Protein 4E72 (pdb70)

Foldseek 3Di:
DLQDDFDKDWDWDKDWQPPDDDPQTEIEIEIEIAGPVLRLVVVVRQVVQQVVPVDTDPGPVRVRVVCSVPADTNWYKYKHWDFPDRARQWTKIKIWMWTDRPDPGIIDIAIWIAHRVVRDTDFLCVWDPPQPVVVVVLLQVLVCVLCVVVVNNPVVVLCVLFPDDAARHWYLDQQFIWGWACAPRRHHCVCPIDIGGRGVVSCVNTGDPSSHGDD

Secondary structure (DSSP, 8-state):
-TTSPPP-EEEEEEEEPTT--STT--EEEEEEEE-SS-TTHHHHHHHHHH----PPPSSHHHHHHHHHHHPPTT-EEEEEEEEEEEETTEEEEEEEEEEE-SSS---EEEEEEEETTTTEEPPS----TT-HHHHHHHHHHHHHHHHHHTT-SS-HHHHHHS-----SEEE--SSSEEEE--TTSSS-GGG-S-EEEE-GGGGBTTB-GGGS---

InterPro domains:
  IPR021729 Domain of unknown function DUF3298 [PF11738] (157-232)
  IPR037126 PdaC/RsiV-like superfamily [G3DSA:3.90.640.20] (154-248)

Organism: Pseudomonas aeruginosa (strain ATCC 15692 / DSM 22644 / CIP 104116 / JCM 14847 / LMG 12228 / 1C / PRS 101 / PAO1) (NCBI:txid208964)

Nearest PDB structures (foldseek):
  4e72-assembly1_A  TM=1.005E+00  e=5.200E-46  Pseudomonas aeruginosa PAO1
  3s5t-assembly1_A-2  TM=7.715E-01  e=1.263E-11  Bacteroides fragilis NCTC 9343
  3cyg-assembly3_B  TM=7.223E-01  e=1.855E-10  Fervidobacterium nodosum Rt17-B1
  3cyg-assembly2_A  TM=6.506E-01  e=4.987E-11  Fervidobacterium nodosum Rt17-B1
  6w3d-assembly1_A  TM=4.550E-01  e=4.016E-01  synthetic construct

Structure (mmCIF, N/CA/C/O backbone):
data_4E72
#
_entry.id   4E72
#
_cell.length_a   102.840
_cell.length_b   51.890
_cell.length_c   40.860
_cell.angle_alpha   90.000
_cell.angle_beta   98.250
_cell.angle_gamma   90.000
#
_symmetry.space_group_name_H-M   'C 1 2 1'
#
loop_
_entity.id
_entity.type
_entity.pdbx_description
1 polymer 'uncharacterized protein'
2 water water
#
loop_
_atom_site.group_PDB
_atom_site.id
_atom_site.type_symbol
_atom_site.label_atom_id
_atom_site.label_alt_id
_atom_site.label_comp_id
_atom_site.label_asym_id
_atom_site.label_entity_id
_atom_site.label_seq_id
_atom_site.pdbx_PDB_ins_code
_atom_site.Cartn_x
_atom_site.Cartn_y
_atom_site.Cartn_z
_atom_site.occupancy
_atom_site.B_iso_or_equiv
_atom_site.auth_seq_id
_atom_site.auth_comp_id
_atom_site.auth_asym_id
_atom_site.auth_atom_id
_atom_site.pdbx_PDB_model_num
ATOM 1 N N . GLY A 1 4 ? 47.199 1.112 34.578 1.00 60.18 26 GLY A N 1
ATOM 2 C CA . GLY A 1 4 ? 47.649 2.162 35.487 1.00 60.69 26 GLY A CA 1
ATOM 3 C C . GLY A 1 4 ? 47.210 3.539 35.028 1.00 64.94 26 GLY A C 1
ATOM 4 O O . GLY A 1 4 ? 47.180 3.802 33.819 1.00 64.99 26 GLY A O 1
ATOM 5 N N . LEU A 1 5 ? 46.870 4.433 35.984 1.00 60.61 27 LEU A N 1
ATOM 6 C CA . LEU A 1 5 ? 46.354 5.787 35.708 1.00 58.46 27 LEU A CA 1
ATOM 7 C C . LEU A 1 5 ? 47.339 6.662 34.916 1.00 62.28 27 LEU A C 1
ATOM 8 O O . LEU A 1 5 ? 46.916 7.365 33.982 1.00 59.94 27 LEU A O 1
ATOM 13 N N . ASP A 1 6 ? 48.645 6.594 35.263 1.00 61.07 28 ASP A N 1
ATOM 14 C CA . ASP A 1 6 ? 49.701 7.364 34.590 1.00 60.77 28 ASP A CA 1
ATOM 15 C C . ASP A 1 6 ? 50.288 6.618 33.357 1.00 62.67 28 ASP A C 1
ATOM 16 O O . ASP A 1 6 ? 51.227 7.105 32.711 1.00 62.52 28 ASP A O 1
ATOM 21 N N . ASP A 1 7 ? 49.678 5.473 33.005 1.00 56.65 29 ASP A N 1
ATOM 22 C CA . ASP A 1 7 ? 50.003 4.712 31.805 1.00 55.11 29 ASP A CA 1
ATOM 23 C C . ASP A 1 7 ? 48.947 5.015 30.758 1.00 54.39 29 ASP A C 1
ATOM 24 O O . ASP A 1 7 ? 47.781 5.143 31.133 1.00 51.95 29 ASP A O 1
ATOM 29 N N . PRO A 1 8 ? 49.297 5.114 29.451 1.00 50.31 30 PRO A N 1
ATOM 30 C CA . PRO A 1 8 ? 48.259 5.361 28.443 1.00 48.05 30 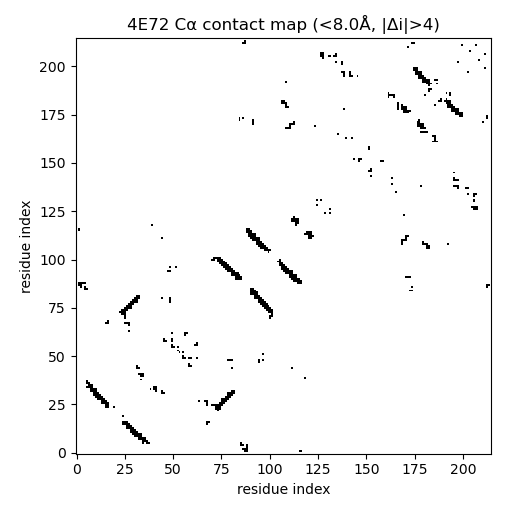PRO A CA 1
ATOM 31 C C . PRO A 1 8 ? 47.394 4.128 28.202 1.00 51.44 30 PRO A C 1
ATOM 32 O O . PRO A 1 8 ? 47.881 2.999 28.314 1.00 52.40 30 PRO A O 1
ATOM 36 N N . LEU A 1 9 ? 46.110 4.343 27.872 1.00 45.90 31 LEU A N 1
ATOM 37 C CA . LEU A 1 9 ? 45.208 3.239 27.557 1.00 45.54 31 LEU A CA 1
ATOM 38 C C . LEU A 1 9 ? 45.526 2.683 26.177 1.00 50.66 31 LEU A C 1
ATOM 39 O O . LEU A 1 9 ? 45.491 3.455 25.213 1.00 48.29 31 LEU A O 1
ATOM 44 N N . PRO A 1 10 ? 45.815 1.368 26.033 1.00 51.04 32 PRO A N 1
ATOM 45 C CA . PRO A 1 10 ? 45.986 0.811 24.681 1.00 51.41 32 PRO A CA 1
ATOM 46 C C . PRO A 1 10 ? 44.634 0.825 23.957 1.00 55.93 32 PRO A C 1
ATOM 47 O O . PRO A 1 10 ? 43.581 0.761 24.602 1.00 55.95 32 PRO A O 1
ATOM 51 N N . THR A 1 11 ? 44.647 0.952 22.635 1.00 52.13 33 THR A N 1
ATOM 52 C CA . THR A 1 11 ? 43.394 1.023 21.883 1.00 51.18 33 THR A CA 1
ATOM 53 C C . THR A 1 11 ? 43.421 0.213 20.562 1.00 54.68 33 THR A C 1
ATOM 54 O O . THR A 1 11 ? 44.480 0.035 19.950 1.00 54.16 33 THR A O 1
ATOM 58 N N . GLU A 1 12 ? 42.233 -0.264 20.139 1.00 50.74 34 GLU A N 1
ATOM 59 C CA . GLU A 1 12 ? 42.052 -0.994 18.887 1.00 51.32 34 GLU A CA 1
ATOM 60 C C . GLU A 1 12 ? 41.281 -0.090 17.889 1.00 53.27 34 GLU A C 1
ATOM 61 O O . GLU A 1 12 ? 40.198 0.409 18.206 1.00 52.26 34 GLU A O 1
ATOM 67 N N . ARG A 1 13 ? 41.879 0.142 16.711 1.00 48.70 35 ARG A N 1
ATOM 68 C CA . ARG A 1 13 ? 41.328 0.958 15.633 1.00 46.82 35 ARG A CA 1
ATOM 69 C C . ARG A 1 13 ? 40.396 0.116 14.752 1.00 51.93 35 ARG A C 1
ATOM 70 O O . ARG A 1 13 ? 40.806 -0.928 14.248 1.00 53.10 35 ARG A O 1
ATOM 78 N N . LEU A 1 14 ? 39.150 0.588 14.564 1.00 48.51 36 LEU A N 1
ATOM 79 C CA . LEU A 1 14 ? 38.131 -0.060 13.724 1.00 48.89 36 LEU A CA 1
ATOM 80 C C . LEU A 1 14 ? 37.852 0.816 12.514 1.00 49.16 36 LEU A C 1
ATOM 81 O O . LEU A 1 14 ? 37.085 1.782 12.625 1.00 49.15 36 LEU A O 1
ATOM 86 N N . ALA A 1 15 ? 38.495 0.502 11.369 1.00 41.51 37 ALA A N 1
ATOM 87 C CA . ALA A 1 15 ? 38.354 1.274 10.139 1.00 39.56 37 ALA A CA 1
ATOM 88 C C . ALA A 1 15 ? 37.700 0.453 9.017 1.00 44.29 37 ALA A C 1
ATOM 89 O O . ALA A 1 15 ? 38.001 -0.738 8.835 1.00 44.81 37 ALA A O 1
ATOM 91 N N . SER A 1 16 ? 36.795 1.109 8.270 1.00 38.82 38 SER A N 1
ATOM 92 C CA . SER A 1 16 ? 36.063 0.521 7.150 1.00 38.67 38 SER A CA 1
ATOM 93 C C . SER A 1 16 ? 35.570 1.584 6.181 1.00 41.09 38 SER A C 1
ATOM 94 O O . SER A 1 16 ? 35.180 2.677 6.588 1.00 39.21 38 SER A O 1
ATOM 97 N N . GLU A 1 17 ? 35.561 1.243 4.900 1.00 38.96 39 GLU A N 1
ATOM 98 C CA . GLU A 1 17 ? 35.012 2.048 3.824 1.00 37.71 39 GLU A CA 1
ATOM 99 C C . GLU A 1 17 ? 34.089 1.120 3.045 1.00 43.52 39 GLU A C 1
ATOM 100 O O . GLU A 1 17 ? 34.541 0.081 2.553 1.00 43.21 39 GLU A O 1
ATOM 106 N N . HIS A 1 18 ? 32.787 1.454 2.993 1.00 40.01 40 HIS A N 1
ATOM 107 C CA . HIS A 1 18 ? 31.818 0.622 2.304 1.00 39.72 40 HIS A CA 1
ATOM 108 C C . HIS A 1 18 ? 31.051 1.410 1.259 1.00 40.22 40 HIS A C 1
ATOM 109 O O . HIS A 1 18 ? 30.624 2.556 1.480 1.00 37.49 40 HIS A O 1
ATOM 116 N N . LEU A 1 19 ? 30.917 0.787 0.089 1.00 36.34 41 LEU A N 1
ATOM 117 C CA . LEU A 1 19 ? 30.185 1.338 -1.037 1.00 36.06 41 LEU A CA 1
ATOM 118 C C . LEU A 1 19 ? 28.807 0.770 -1.049 1.00 36.45 41 LEU A C 1
ATOM 119 O O . LEU A 1 19 ? 28.620 -0.350 -0.569 1.00 35.27 41 LEU A O 1
ATOM 124 N N . LYS A 1 20 ? 27.832 1.519 -1.609 1.00 33.55 42 LYS A N 1
ATOM 125 C CA . LYS A 1 20 ? 26.458 1.020 -1.821 1.00 33.64 42 LYS A CA 1
ATOM 126 C C . LYS A 1 20 ? 26.539 -0.270 -2.660 1.00 39.88 42 LYS A C 1
ATOM 127 O O . LYS A 1 20 ? 27.194 -0.273 -3.696 1.00 40.68 42 LYS A O 1
ATOM 133 N N . PRO A 1 21 ? 25.949 -1.381 -2.213 1.00 36.71 43 PRO A N 1
ATOM 134 C CA . PRO A 1 21 ? 26.043 -2.627 -3.005 1.00 37.94 43 PRO A CA 1
ATOM 135 C C . PRO A 1 21 ? 25.423 -2.513 -4.416 1.00 44.81 43 PRO A C 1
ATOM 136 O O . PRO A 1 21 ? 24.363 -1.896 -4.599 1.00 42.95 43 PRO A O 1
ATOM 140 N N . GLY A 1 22 ? 26.121 -3.112 -5.387 1.00 45.23 44 GLY A N 1
ATOM 141 C CA . GLY A 1 22 ? 25.719 -3.241 -6.792 1.00 47.11 44 GLY A CA 1
ATOM 142 C C . GLY A 1 22 ? 25.918 -2.024 -7.663 1.00 53.94 44 GLY A C 1
ATOM 143 O O . GLY A 1 22 ? 25.591 -2.054 -8.857 1.00 55.32 44 GLY A O 1
ATOM 144 N N . CYS A 1 23 ? 26.463 -0.953 -7.067 1.00 51.35 45 CYS A N 1
ATOM 145 C CA A CYS A 1 23 ? 26.698 0.306 -7.752 0.50 51.37 45 CYS A CA 1
ATOM 146 C CA B CYS A 1 23 ? 26.701 0.294 -7.778 0.50 50.60 45 CYS A CA 1
ATOM 147 C C . CYS A 1 23 ? 28.127 0.330 -8.301 1.00 56.18 45 CYS A C 1
ATOM 148 O O . CYS A 1 23 ? 29.080 0.015 -7.576 1.00 53.36 45 CYS A O 1
ATOM 153 N N . GLN A 1 24 ? 28.257 0.658 -9.596 1.00 58.03 46 GLN A N 1
ATOM 154 C CA . GLN A 1 24 ? 29.521 0.735 -10.315 1.00 59.45 46 GLN A CA 1
ATOM 155 C C . GLN A 1 24 ? 29.729 2.163 -10.788 1.00 65.82 46 GLN A C 1
ATOM 156 O O . GLN A 1 24 ? 28.879 2.700 -11.508 1.00 67.06 46 GLN A O 1
ATOM 158 N N . GLY A 1 25 ? 30.827 2.777 -10.357 1.00 62.49 47 GLY A N 1
ATOM 159 C CA . GLY A 1 25 ? 31.161 4.139 -10.758 1.00 61.87 47 GLY A CA 1
ATOM 160 C C . GLY A 1 25 ? 31.711 5.033 -9.674 1.00 63.53 47 GLY A C 1
ATOM 161 O O . GLY A 1 25 ? 31.704 4.680 -8.491 1.00 64.04 47 GLY A O 1
ATOM 162 N N . GLU A 1 26 ? 32.172 6.218 -10.086 1.00 57.70 48 GLU A N 1
ATOM 163 C CA . GLU A 1 26 ? 32.770 7.230 -9.212 1.00 55.67 48 GLU A CA 1
ATOM 164 C C . GLU A 1 26 ? 31.695 7.912 -8.326 1.00 57.18 48 GLU A C 1
ATOM 165 O O . GLU A 1 26 ? 32.023 8.459 -7.259 1.00 57.15 48 GLU A O 1
ATOM 171 N N . GLN A 1 27 ? 30.417 7.845 -8.764 1.00 51.29 49 GLN A N 1
ATOM 172 C CA . GLN A 1 27 ? 29.243 8.431 -8.114 1.00 49.59 49 GLN A CA 1
ATOM 173 C C . GLN A 1 27 ? 28.561 7.455 -7.130 1.00 51.69 49 GLN A C 1
ATOM 174 O O . GLN A 1 27 ? 27.451 7.743 -6.671 1.00 50.42 49 GLN A O 1
ATOM 180 N N . CYS A 1 28 ? 29.202 6.308 -6.816 1.00 48.29 50 CYS A N 1
ATOM 181 C CA . CYS A 1 28 ? 28.642 5.308 -5.894 1.00 47.78 50 CYS A CA 1
ATOM 182 C C . CYS A 1 28 ? 28.691 5.820 -4.440 1.00 43.65 50 CYS A C 1
ATOM 183 O O . CYS A 1 28 ? 29.782 6.104 -3.942 1.00 42.04 50 CYS A O 1
ATOM 186 N N . PRO A 1 29 ? 27.520 5.924 -3.747 1.00 35.81 51 PRO A N 1
ATOM 187 C CA . PRO A 1 29 ? 27.515 6.359 -2.325 1.00 32.70 51 PRO A CA 1
ATOM 188 C C . PRO A 1 29 ? 28.445 5.512 -1.457 1.00 35.70 51 PRO A C 1
ATOM 189 O O . PRO A 1 29 ? 28.555 4.297 -1.652 1.00 36.19 51 PRO A O 1
ATOM 193 N N . LEU A 1 30 ? 29.140 6.182 -0.531 1.00 32.32 52 LEU A N 1
ATOM 194 C CA . LEU A 1 30 ? 30.227 5.681 0.316 1.00 31.88 52 LEU A CA 1
ATOM 195 C C . LEU A 1 30 ? 30.089 6.107 1.774 1.00 32.65 52 LEU A C 1
ATOM 196 O O . LEU A 1 30 ? 29.799 7.269 2.053 1.00 30.03 52 LEU A O 1
ATOM 201 N N . VAL A 1 31 ? 30.362 5.176 2.698 1.00 29.66 53 VAL A N 1
ATOM 202 C CA . VAL A 1 31 ? 30.400 5.410 4.147 1.00 29.07 53 VAL A CA 1
ATOM 203 C C . VAL A 1 31 ? 31.769 4.987 4.663 1.00 34.53 53 VAL A C 1
ATOM 204 O O . VAL A 1 31 ? 32.164 3.827 4.512 1.00 34.88 53 VAL A O 1
ATOM 208 N N . ASN A 1 32 ? 32.484 5.931 5.274 1.00 32.17 54 ASN A N 1
ATOM 209 C CA . ASN A 1 32 ? 33.813 5.670 5.808 1.00 32.73 54 ASN A CA 1
ATOM 210 C C . ASN A 1 32 ? 33.812 5.929 7.323 1.00 35.60 54 ASN A C 1
ATOM 211 O O . ASN A 1 32 ? 33.6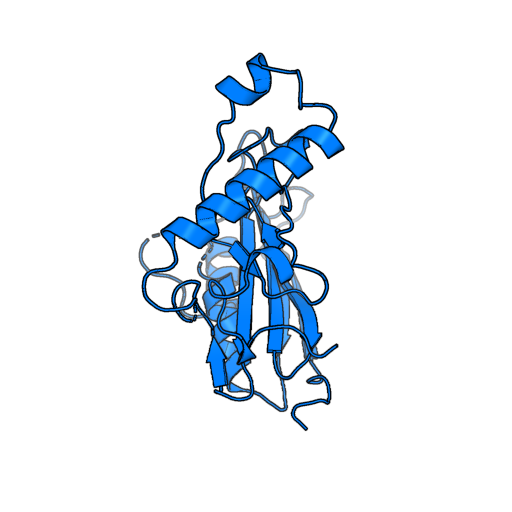20 7.063 7.749 1.00 34.50 54 ASN A O 1
ATOM 216 N N . ILE A 1 33 ? 33.974 4.860 8.1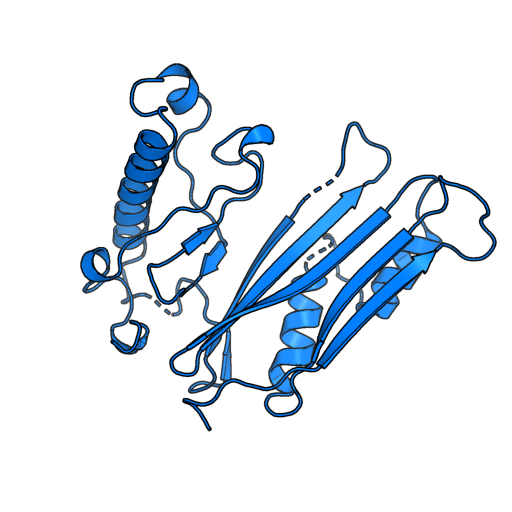26 1.00 33.33 55 ILE A N 1
ATOM 217 C CA . ILE A 1 33 ? 33.951 4.921 9.598 1.00 34.14 55 ILE A CA 1
ATOM 218 C C . ILE A 1 33 ? 35.282 4.422 10.166 1.00 41.23 55 ILE A C 1
ATOM 219 O O . ILE A 1 33 ? 35.666 3.278 9.921 1.00 41.46 55 ILE A O 1
ATOM 224 N N . ASP A 1 34 ? 35.965 5.288 10.940 1.00 39.51 56 ASP A N 1
ATOM 225 C CA . ASP A 1 34 ? 37.249 5.034 11.594 1.00 40.04 56 ASP A CA 1
ATOM 226 C C . ASP A 1 34 ? 37.100 5.320 13.086 1.00 44.53 56 ASP A C 1
ATOM 227 O O . ASP A 1 34 ? 37.275 6.452 13.531 1.00 42.39 56 ASP A O 1
ATOM 232 N N . THR A 1 35 ? 36.753 4.293 13.859 1.00 43.68 57 THR A N 1
ATOM 233 C CA . THR A 1 35 ? 36.502 4.494 15.276 1.00 43.42 57 THR A CA 1
ATOM 234 C C . THR A 1 35 ? 37.508 3.715 16.145 1.00 48.46 57 THR A C 1
ATOM 235 O O . THR A 1 35 ? 38.493 3.171 15.626 1.00 46.79 57 THR A O 1
ATOM 239 N N . LEU A 1 36 ? 37.273 3.735 17.480 1.00 46.94 58 LEU A N 1
ATOM 240 C CA . LEU A 1 36 ? 38.134 3.147 18.496 1.00 48.56 58 LEU A CA 1
ATOM 241 C C . LEU A 1 36 ? 37.395 2.334 19.546 1.00 52.62 58 LEU A C 1
ATOM 242 O O . LEU A 1 36 ? 36.284 2.686 19.962 1.00 50.46 58 LEU A O 1
ATOM 247 N N . LYS A 1 37 ? 38.088 1.296 20.040 1.00 50.36 59 LYS A N 1
ATOM 248 C CA . LYS A 1 37 ? 37.692 0.444 21.156 1.00 50.25 59 LYS A CA 1
ATOM 249 C C . LYS A 1 37 ? 38.826 0.468 22.178 1.00 51.27 59 LYS A C 1
ATOM 250 O O . LYS A 1 37 ? 39.992 0.567 21.800 1.00 49.64 59 LYS A O 1
ATOM 256 N N . PHE A 1 38 ? 38.475 0.446 23.466 1.00 48.12 60 PHE A N 1
ATOM 257 C CA . PHE A 1 38 ? 39.421 0.478 24.576 1.00 47.95 60 PHE A CA 1
ATOM 258 C C . PHE A 1 38 ? 39.266 -0.825 25.388 1.00 54.48 60 PHE A C 1
ATOM 259 O O . PHE A 1 38 ? 38.283 -0.978 26.125 1.00 54.65 60 PHE A O 1
ATOM 267 N N . PRO A 1 39 ? 40.194 -1.802 25.220 1.00 52.69 61 PRO A N 1
ATOM 268 C CA . PRO A 1 39 ? 40.054 -3.083 25.945 1.00 54.31 61 PRO A CA 1
ATOM 269 C C . PRO A 1 39 ? 40.037 -2.945 27.482 1.00 59.88 61 PRO A C 1
ATOM 270 O O . PRO A 1 39 ? 39.284 -3.671 28.136 1.00 60.98 61 PRO A O 1
ATOM 274 N N . ASP A 1 40 ? 40.837 -2.007 28.046 1.00 55.78 62 ASP A N 1
ATOM 275 C CA . ASP A 1 40 ? 40.954 -1.771 29.490 1.00 56.54 62 ASP A CA 1
ATOM 276 C C . ASP A 1 40 ? 39.831 -0.883 30.049 1.00 60.13 62 ASP A C 1
ATOM 277 O O . ASP A 1 40 ? 39.507 -1.021 31.229 1.00 61.77 62 ASP A O 1
ATOM 282 N N . GLU A 1 41 ? 39.236 0.008 29.220 1.00 53.22 63 GLU A N 1
ATOM 283 C CA . GLU A 1 41 ? 38.135 0.899 29.615 1.00 51.39 63 GLU A CA 1
ATOM 284 C C . GLU A 1 41 ? 36.917 0.671 28.667 1.00 53.77 63 GLU A C 1
ATOM 285 O O . GLU A 1 41 ? 36.634 1.523 27.832 1.00 51.55 63 GLU A O 1
ATOM 291 N N . PRO A 1 42 ? 36.180 -0.467 28.786 1.00 52.43 64 PRO A N 1
ATOM 292 C CA . PRO A 1 42 ? 35.063 -0.733 27.852 1.00 51.71 64 PRO A CA 1
ATOM 293 C C . PRO A 1 42 ? 33.891 0.256 27.923 1.00 55.54 64 PRO A C 1
ATOM 294 O O . PRO A 1 42 ? 33.090 0.273 26.987 1.00 54.21 64 PRO A O 1
ATOM 298 N N . GLN A 1 43 ? 33.801 1.094 28.990 1.00 51.98 65 GLN A N 1
ATOM 299 C CA . GLN A 1 43 ? 32.746 2.123 29.122 1.00 50.75 65 GLN A CA 1
ATOM 300 C C . GLN A 1 43 ? 32.885 3.194 28.047 1.00 53.24 65 GLN A C 1
ATOM 301 O O . GLN A 1 43 ? 31.899 3.821 27.691 1.00 52.73 65 GLN A O 1
ATOM 307 N N . LEU A 1 44 ? 34.117 3.423 27.559 1.00 49.37 66 LEU A N 1
ATOM 308 C CA . LEU A 1 44 ? 34.410 4.429 26.538 1.00 47.31 66 LEU A CA 1
ATOM 309 C C . LEU A 1 44 ? 33.886 4.044 25.155 1.00 50.64 66 LEU A C 1
ATOM 310 O O . LEU A 1 44 ? 33.546 4.941 24.378 1.00 49.98 66 LEU A O 1
ATOM 315 N N . ASP A 1 45 ? 33.856 2.735 24.828 1.00 47.49 67 ASP A N 1
ATOM 316 C CA . ASP A 1 45 ? 33.411 2.253 23.504 1.00 47.05 67 ASP A CA 1
ATOM 317 C C . ASP A 1 45 ? 31.987 2.811 23.130 1.00 46.00 67 ASP A C 1
ATOM 318 O O . ASP A 1 45 ? 31.911 3.465 22.085 1.00 43.50 67 ASP A O 1
ATOM 323 N N . PRO A 1 46 ? 30.896 2.670 23.959 1.00 40.96 68 PRO A N 1
ATOM 324 C CA . PRO A 1 46 ? 29.587 3.224 23.544 1.00 39.00 68 PRO A CA 1
ATOM 325 C C . PRO A 1 46 ? 29.509 4.753 23.610 1.00 39.88 68 PRO A C 1
ATOM 326 O O . PRO A 1 46 ? 28.630 5.346 22.973 1.00 37.74 68 PRO A O 1
ATOM 330 N N . ILE A 1 47 ? 30.403 5.381 24.400 1.00 35.38 69 ILE A N 1
ATOM 331 C CA . ILE A 1 47 ? 30.501 6.837 24.566 1.00 33.89 69 ILE A CA 1
ATOM 332 C C . ILE A 1 47 ? 31.037 7.448 23.248 1.00 35.24 69 ILE A C 1
ATOM 333 O O . ILE A 1 47 ? 30.554 8.492 22.785 1.00 33.66 69 ILE A O 1
ATOM 338 N N . VAL A 1 48 ? 32.014 6.779 22.648 1.00 30.68 70 VAL A N 1
ATOM 339 C CA . VAL A 1 48 ? 32.592 7.207 21.382 1.00 30.51 70 VAL A CA 1
ATOM 340 C C . VAL A 1 48 ? 31.556 6.992 20.271 1.00 35.19 70 VAL A C 1
ATOM 341 O O . VAL A 1 48 ? 31.307 7.912 19.491 1.00 35.07 70 VAL A O 1
ATOM 345 N N . GLU A 1 49 ? 30.934 5.795 20.225 1.00 32.29 71 GLU A N 1
ATOM 346 C CA . GLU A 1 49 ? 29.919 5.461 19.211 1.00 32.22 71 GLU A CA 1
ATOM 347 C C . GLU A 1 49 ? 28.782 6.496 19.209 1.00 34.84 71 GLU A C 1
ATOM 348 O O . GLU A 1 49 ? 28.451 7.001 18.143 1.00 33.97 71 GLU A O 1
ATOM 354 N N . ARG A 1 50 ? 28.221 6.837 20.392 1.00 31.63 72 ARG A N 1
ATOM 355 C CA . ARG A 1 50 ? 27.128 7.806 20.523 1.00 31.51 72 ARG A CA 1
ATOM 356 C C . ARG A 1 50 ? 27.577 9.206 20.075 1.00 36.03 72 ARG A C 1
ATOM 357 O O . ARG A 1 50 ? 26.832 9.872 19.348 1.00 36.96 72 ARG A O 1
ATOM 365 N N . ALA A 1 51 ? 28.792 9.638 20.483 1.00 31.40 73 ALA A N 1
ATOM 366 C CA . ALA A 1 51 ? 29.329 10.957 20.131 1.00 31.00 73 ALA A CA 1
ATOM 367 C C . ALA A 1 51 ? 29.492 11.086 18.609 1.00 35.33 73 ALA A C 1
ATOM 368 O O . ALA A 1 51 ? 29.245 12.166 18.067 1.00 34.17 73 ALA A O 1
ATOM 370 N N . LEU A 1 52 ? 29.851 9.983 17.911 1.00 31.68 74 LEU A N 1
ATOM 371 C CA . LEU A 1 52 ? 29.945 10.016 16.447 1.00 30.70 74 LEU A CA 1
ATOM 372 C C . LEU A 1 52 ? 28.566 10.035 15.810 1.00 34.62 74 LEU A C 1
ATOM 373 O O . LEU A 1 52 ? 28.361 10.761 14.848 1.00 33.75 74 LEU A O 1
ATOM 378 N N . LEU A 1 53 ? 27.602 9.297 16.393 1.00 32.93 75 LEU A N 1
ATOM 379 C CA . LEU A 1 53 ? 26.226 9.258 15.887 1.00 33.05 75 LEU A CA 1
ATOM 380 C C . LEU A 1 53 ? 25.548 10.625 15.991 1.00 38.53 75 LEU A C 1
ATOM 381 O O . LEU A 1 53 ? 24.742 10.955 15.118 1.00 37.36 75 LEU A O 1
ATOM 386 N N . GLU A 1 54 ? 25.901 11.424 17.028 1.00 37.00 76 GLU A N 1
ATOM 387 C CA . GLU A 1 54 ? 25.389 12.795 17.255 1.00 36.99 76 GLU A CA 1
ATOM 388 C C . GLU A 1 54 ? 25.806 13.737 16.127 1.00 40.72 76 GLU A C 1
ATOM 389 O O . GLU A 1 54 ? 25.069 14.660 15.791 1.00 41.88 76 GLU A O 1
ATOM 403 N N . THR A 1 56 ? 25.883 13.028 13.064 1.00 40.17 78 THR A N 1
ATOM 404 C CA . THR A 1 56 ? 25.140 12.719 11.843 1.00 40.66 78 THR A CA 1
ATOM 405 C C . THR A 1 56 ? 23.768 13.397 11.849 1.00 49.95 78 THR A C 1
ATOM 406 O O . THR A 1 56 ? 23.094 13.408 10.812 1.00 51.78 78 THR A O 1
ATOM 410 N N . ARG A 1 57 ? 23.346 13.938 13.012 1.00 48.25 79 ARG A N 1
ATOM 411 C CA . ARG A 1 57 ? 22.035 14.573 13.167 1.00 80.05 79 ARG A CA 1
ATOM 412 C C . ARG A 1 57 ? 21.992 15.944 12.480 1.00 104.47 79 ARG A C 1
ATOM 413 O O . ARG A 1 57 ? 22.490 16.934 13.013 1.00 72.80 79 ARG A O 1
ATOM 421 N N . THR A 1 62 ? 14.858 14.682 15.841 1.00 63.09 84 THR A N 1
ATOM 422 C CA . THR A 1 62 ? 15.112 13.491 15.027 1.00 61.83 84 THR A CA 1
ATOM 423 C C . THR A 1 62 ? 15.890 12.460 15.868 1.00 61.43 84 THR A C 1
ATOM 424 O O . THR A 1 62 ? 16.985 12.790 16.341 1.00 59.56 84 THR A O 1
ATOM 426 N N . PRO A 1 63 ? 15.345 11.232 16.107 1.00 56.01 85 PRO A N 1
ATOM 427 C CA . PRO A 1 63 ? 16.093 10.257 16.920 1.00 54.50 85 PRO A CA 1
ATOM 428 C C . PRO A 1 63 ? 17.260 9.654 16.134 1.00 53.95 85 PRO A C 1
ATOM 429 O O . PRO A 1 63 ? 17.216 9.554 14.910 1.00 52.29 85 PRO A O 1
ATOM 433 N N . LEU A 1 64 ? 18.322 9.295 16.847 1.00 47.53 86 LEU A N 1
ATOM 434 C CA . LEU A 1 64 ? 19.511 8.753 16.214 1.00 45.00 86 LEU A CA 1
ATOM 435 C C . LEU A 1 64 ? 19.426 7.249 15.958 1.00 46.23 86 LEU A C 1
ATOM 436 O O . LEU A 1 64 ? 18.746 6.549 16.725 1.00 46.49 86 LEU A O 1
ATOM 441 N N . PRO A 1 65 ? 20.159 6.713 14.931 1.00 38.46 87 PRO A N 1
ATOM 442 C CA . PRO A 1 65 ? 20.236 5.246 14.774 1.00 37.90 87 PRO A CA 1
ATOM 443 C C . PRO A 1 65 ? 20.821 4.599 16.048 1.00 38.99 87 PRO A C 1
ATOM 444 O O . PRO A 1 65 ? 21.540 5.270 16.796 1.00 37.13 87 PRO A O 1
ATOM 448 N N . ALA A 1 66 ? 20.537 3.315 16.294 1.00 34.68 88 ALA A N 1
ATOM 449 C CA . ALA A 1 66 ? 21.019 2.615 17.495 1.00 35.67 88 ALA A CA 1
ATOM 450 C C . ALA A 1 66 ? 22.523 2.320 17.485 1.00 38.53 88 ALA A C 1
ATOM 451 O O . ALA A 1 66 ? 23.093 2.038 18.539 1.00 37.98 88 ALA A O 1
ATOM 453 N N . SER A 1 67 ? 23.153 2.325 16.292 1.00 33.45 89 SER A N 1
ATOM 454 C CA . SER A 1 67 ? 24.547 1.971 16.152 1.00 32.28 89 SER A CA 1
ATOM 455 C C . SER A 1 67 ? 25.127 2.520 14.873 1.00 35.59 89 SER A C 1
ATOM 456 O O . SER A 1 67 ? 24.393 2.857 13.934 1.00 34.22 89 SER A O 1
ATOM 459 N N . LEU A 1 68 ? 26.461 2.529 14.812 1.00 31.71 90 LEU A N 1
ATOM 460 C CA . LEU A 1 68 ? 27.191 2.952 13.633 1.00 32.16 90 LEU A CA 1
ATOM 461 C C . LEU A 1 68 ? 26.906 2.017 12.435 1.00 36.03 90 LEU A C 1
ATOM 462 O O . LEU A 1 68 ? 26.865 2.513 11.314 1.00 35.80 90 LEU A O 1
ATOM 467 N N . ALA A 1 69 ? 26.644 0.704 12.673 1.00 32.28 91 ALA A N 1
ATOM 468 C CA . ALA A 1 69 ? 26.291 -0.245 11.594 1.00 32.19 91 ALA A CA 1
ATOM 469 C C . ALA A 1 69 ? 24.880 0.044 11.091 1.00 36.29 91 ALA A C 1
ATOM 470 O O . ALA A 1 69 ? 24.631 -0.076 9.899 1.00 34.85 91 ALA A O 1
ATOM 472 N N . ALA A 1 70 ? 23.946 0.416 12.010 1.00 32.68 92 ALA A N 1
ATOM 473 C CA . ALA A 1 70 ? 22.587 0.792 11.617 1.00 31.49 92 ALA A CA 1
ATOM 474 C C . ALA A 1 70 ? 22.637 2.098 10.799 1.00 34.23 92 ALA A C 1
ATOM 475 O O . ALA A 1 70 ? 21.930 2.208 9.801 1.00 33.82 92 ALA A O 1
ATOM 477 N N . TYR A 1 71 ? 23.499 3.057 11.193 1.00 30.38 93 TYR A N 1
ATOM 478 C CA . TYR A 1 71 ? 23.655 4.331 10.467 1.00 28.80 93 TYR A CA 1
ATOM 479 C C . TYR A 1 71 ? 24.193 4.091 9.044 1.00 32.12 93 TYR A C 1
ATOM 480 O O . TYR A 1 71 ? 23.665 4.658 8.091 1.00 32.71 93 TYR A O 1
ATOM 489 N N . GLU A 1 72 ? 25.258 3.304 8.923 1.00 29.69 94 GLU A N 1
ATOM 490 C CA . GLU A 1 72 ? 25.905 2.974 7.647 1.00 31.28 94 GLU A CA 1
ATOM 491 C C . GLU A 1 72 ? 24.890 2.333 6.683 1.00 35.53 94 GLU A C 1
ATOM 492 O O . GLU A 1 72 ? 24.756 2.792 5.555 1.00 36.52 94 GLU A O 1
ATOM 498 N N . ARG A 1 73 ? 24.121 1.342 7.171 1.00 31.59 95 ARG A N 1
ATOM 499 C CA . ARG A 1 73 ? 23.050 0.650 6.448 1.00 32.07 95 ARG A CA 1
ATOM 500 C C . ARG A 1 73 ? 21.974 1.662 5.995 1.00 34.94 95 ARG A C 1
ATOM 501 O O . ARG A 1 73 ? 21.602 1.663 4.815 1.00 32.42 95 ARG A O 1
ATOM 509 N N . GLN A 1 74 ? 21.482 2.515 6.924 1.00 31.23 96 GLN A N 1
ATOM 510 C CA . GLN A 1 74 ? 20.475 3.518 6.584 1.00 31.01 96 GLN A CA 1
ATOM 511 C C . GLN A 1 74 ? 20.996 4.540 5.527 1.00 33.32 96 GLN A C 1
ATOM 512 O O . GLN A 1 74 ? 20.303 4.786 4.544 1.00 33.06 96 GLN A O 1
ATOM 518 N N . PHE A 1 75 ? 22.214 5.090 5.701 1.00 29.78 97 PHE A N 1
ATOM 519 C CA . PHE A 1 75 ? 22.774 6.071 4.748 1.00 28.51 97 PHE A CA 1
ATOM 520 C C . PHE A 1 75 ? 22.902 5.475 3.352 1.00 33.28 97 PHE A C 1
ATOM 521 O O . PHE A 1 75 ? 22.486 6.113 2.392 1.00 31.98 97 PHE A O 1
ATOM 529 N N . LEU A 1 76 ? 23.467 4.257 3.238 1.00 32.08 98 LEU A N 1
ATOM 530 C CA . LEU A 1 76 ? 23.644 3.574 1.953 1.00 33.09 98 LEU A CA 1
ATOM 531 C C . LEU A 1 76 ? 22.303 3.230 1.297 1.00 37.51 98 LEU A C 1
ATOM 532 O O . LEU A 1 76 ? 22.209 3.230 0.068 1.00 37.98 98 LEU A O 1
ATOM 537 N N . ASP A 1 77 ? 21.264 2.972 2.107 1.00 33.98 99 ASP A N 1
ATOM 538 C CA . ASP A 1 77 ? 19.935 2.604 1.601 1.00 34.72 99 ASP A CA 1
ATOM 539 C C . ASP A 1 77 ? 19.171 3.814 1.036 1.00 37.28 99 ASP A C 1
ATOM 540 O O . ASP A 1 77 ? 18.328 3.635 0.175 1.00 38.40 99 ASP A O 1
ATOM 545 N N . SER A 1 78 ? 19.445 5.018 1.505 1.00 35.21 100 SER A N 1
ATOM 546 C CA . SER A 1 78 ? 18.694 6.198 1.065 1.00 36.17 100 SER A CA 1
ATOM 547 C C . SER A 1 78 ? 19.539 7.245 0.318 1.00 37.90 100 SER A C 1
ATOM 548 O O . SER A 1 78 ? 18.963 8.205 -0.204 1.00 38.45 100 SER A O 1
ATOM 551 N N . ALA A 1 79 ? 20.874 7.066 0.248 1.00 31.91 101 ALA A N 1
ATOM 552 C CA . ALA A 1 79 ? 21.766 8.039 -0.396 1.00 31.21 101 ALA A CA 1
ATOM 553 C C . ALA A 1 79 ? 21.501 8.172 -1.877 1.00 36.95 101 ALA A C 1
ATOM 554 O O . ALA A 1 79 ? 21.178 7.183 -2.529 1.00 38.00 101 ALA A O 1
ATOM 556 N N . GLU A 1 80 ? 21.611 9.409 -2.405 1.00 33.48 102 GLU A N 1
ATOM 557 C CA . GLU A 1 80 ? 21.467 9.690 -3.837 1.00 33.76 102 GLU A CA 1
ATOM 558 C C . GLU A 1 80 ? 22.853 9.573 -4.491 1.00 34.36 102 GLU A C 1
ATOM 559 O O . GLU A 1 80 ? 23.810 9.428 -3.742 1.00 31.48 102 GLU A O 1
ATOM 565 N N . PRO A 1 81 ? 23.022 9.563 -5.840 1.00 33.75 103 PRO A N 1
ATOM 566 C CA . PRO A 1 81 ? 24.383 9.406 -6.409 1.00 33.06 103 PRO A CA 1
ATOM 567 C C . PRO A 1 81 ? 25.371 10.514 -6.002 1.00 37.32 103 PRO A C 1
ATOM 568 O O . PRO A 1 81 ? 25.002 11.687 -5.924 1.00 37.14 103 PRO A O 1
ATOM 572 N N . GLY A 1 82 ? 26.601 10.095 -5.691 1.00 32.72 104 GLY A N 1
ATOM 573 C CA . GLY A 1 82 ? 27.720 10.948 -5.316 1.00 31.24 104 GLY A CA 1
ATOM 574 C C . GLY A 1 82 ? 27.831 11.282 -3.843 1.00 34.68 104 GLY A C 1
ATOM 575 O O . GLY A 1 82 ? 28.789 11.946 -3.436 1.00 34.48 104 GLY A O 1
ATOM 576 N N . TRP A 1 83 ? 26.835 10.869 -3.038 1.00 30.48 105 TRP A N 1
ATOM 577 C CA . TRP A 1 83 ? 26.814 11.165 -1.599 1.00 28.72 105 TRP A CA 1
ATOM 578 C C . TRP A 1 83 ? 27.857 10.357 -0.856 1.00 32.16 105 TRP A C 1
ATOM 579 O O . TRP A 1 83 ? 28.177 9.232 -1.233 1.00 31.95 105 TRP A O 1
ATOM 590 N N . SER A 1 84 ? 28.360 10.923 0.219 1.00 30.70 106 SER A N 1
ATOM 591 C CA . SER A 1 84 ? 29.344 10.275 1.085 1.00 30.88 106 SER A CA 1
ATOM 592 C C . SER A 1 84 ? 29.227 10.793 2.496 1.00 31.68 106 SER A C 1
ATOM 593 O O . SER A 1 84 ? 28.802 11.937 2.730 1.00 29.28 106 SER A O 1
ATOM 596 N N . SER A 1 85 ? 29.623 9.935 3.433 1.00 26.81 107 SER A N 1
ATOM 597 C CA . SER A 1 85 ? 29.613 10.232 4.848 1.00 26.03 107 SER A CA 1
ATOM 598 C C . SER A 1 85 ? 30.876 9.631 5.479 1.00 32.59 107 SER A C 1
ATOM 599 O O . SER A 1 85 ? 31.177 8.448 5.264 1.00 32.88 107 SER A O 1
ATOM 602 N N . TYR A 1 86 ? 31.638 10.482 6.212 1.00 28.43 108 TYR A N 1
ATOM 603 C CA . TYR A 1 86 ? 32.885 10.148 6.907 1.00 27.79 108 TYR A CA 1
ATOM 604 C C . TYR A 1 86 ? 32.729 10.460 8.364 1.00 29.22 108 TYR A C 1
ATOM 605 O O . TYR A 1 86 ? 32.301 11.559 8.702 1.00 27.47 108 TYR A O 1
ATOM 614 N N . LEU A 1 87 ? 33.092 9.513 9.224 1.00 26.59 109 LEU A N 1
ATOM 615 C CA . LEU A 1 87 ? 33.075 9.664 10.679 1.00 27.53 109 LEU A CA 1
ATOM 616 C C . LEU A 1 87 ? 34.380 9.148 11.239 1.00 32.62 109 LEU A C 1
ATOM 617 O O . LEU A 1 87 ? 34.841 8.048 10.863 1.00 33.28 109 LEU A O 1
ATOM 622 N N . GLN A 1 88 ? 34.993 9.934 12.116 1.00 27.51 110 GLN A N 1
ATOM 623 C CA . GLN A 1 88 ? 36.278 9.532 12.668 1.00 27.19 110 GLN A CA 1
ATOM 624 C C . GLN A 1 88 ? 36.445 9.960 14.125 1.00 30.62 110 GLN A C 1
ATOM 625 O O . GLN A 1 88 ? 36.135 11.100 14.511 1.00 27.64 110 GLN A O 1
ATOM 631 N N . ALA A 1 89 ? 36.965 9.020 14.912 1.00 29.08 111 ALA A N 1
ATOM 632 C CA . ALA A 1 89 ? 37.323 9.190 16.313 1.00 29.92 111 ALA A CA 1
ATOM 633 C C . ALA A 1 89 ? 38.750 8.748 16.488 1.00 34.19 111 ALA A C 1
ATOM 634 O O . ALA A 1 89 ? 39.113 7.634 16.057 1.00 34.05 111 ALA A O 1
ATOM 636 N N . LYS A 1 90 ? 39.583 9.643 17.032 1.00 31.53 112 LYS A N 1
ATOM 637 C CA . LYS A 1 90 ? 40.996 9.353 17.305 1.00 34.08 112 LYS A CA 1
ATOM 638 C C . LYS A 1 90 ? 41.430 9.989 18.628 1.00 37.45 112 LYS A C 1
ATOM 639 O O . LYS A 1 90 ? 40.903 11.037 19.037 1.00 36.91 112 LYS A O 1
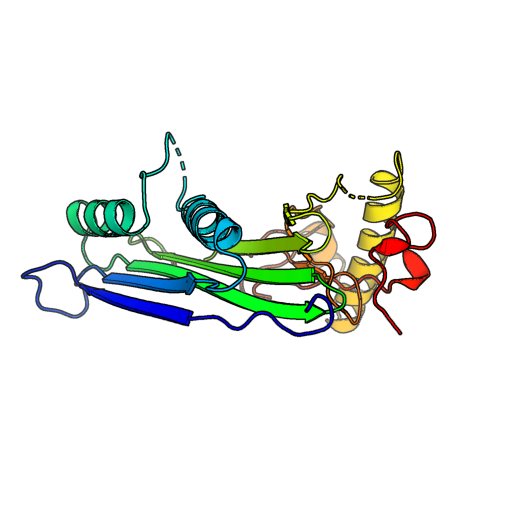ATOM 645 N N . VAL A 1 91 ? 42.364 9.326 19.306 1.00 33.20 113 VAL A N 1
ATOM 646 C CA . VAL A 1 91 ? 42.924 9.836 20.546 1.00 33.02 113 VAL A CA 1
ATOM 647 C C . VAL A 1 91 ? 43.839 11.016 20.195 1.00 37.77 113 VAL A C 1
ATOM 648 O O . VAL A 1 91 ? 44.806 10.850 19.469 1.00 36.35 113 VAL A O 1
ATOM 652 N N . ARG A 1 92 ? 43.473 12.214 20.651 1.00 34.98 114 ARG A N 1
ATOM 653 C CA . ARG A 1 92 ? 44.298 13.388 20.435 1.00 34.04 114 ARG A CA 1
ATOM 654 C C . ARG A 1 92 ? 45.434 13.360 21.464 1.00 37.69 114 ARG A C 1
ATOM 655 O O . ARG A 1 92 ? 46.581 13.600 21.101 1.00 36.27 114 ARG A O 1
ATOM 663 N N . GLU A 1 93 ? 45.116 13.082 22.753 1.00 36.82 115 GLU A N 1
ATOM 664 C CA . GLU A 1 93 ? 46.121 13.032 23.825 1.00 38.15 115 GLU A CA 1
ATOM 665 C C . GLU A 1 93 ? 45.703 12.155 24.981 1.00 41.21 115 GLU A C 1
ATOM 666 O O . GLU A 1 93 ? 44.512 11.960 25.229 1.00 40.30 115 GLU A O 1
ATOM 672 N N . GLN A 1 94 ? 46.702 11.660 25.717 1.00 37.09 116 GLN A N 1
ATOM 673 C CA . GLN A 1 94 ? 46.541 10.915 26.964 1.00 36.83 116 GLN A CA 1
ATOM 674 C C . GLN A 1 94 ? 47.536 11.471 27.943 1.00 41.54 116 GLN A C 1
ATOM 675 O O . GLN A 1 94 ? 48.740 11.459 27.649 1.00 41.56 116 GLN A O 1
ATOM 681 N N . HIS A 1 95 ? 47.040 12.028 29.067 1.00 35.73 117 HIS A N 1
ATOM 682 C CA . HIS A 1 95 ? 47.880 12.594 30.128 1.00 36.73 117 HIS A CA 1
ATOM 683 C C . HIS A 1 95 ? 47.099 12.697 31.418 1.00 42.10 117 HIS A C 1
ATOM 684 O O . HIS A 1 95 ? 45.907 13.019 31.403 1.00 40.40 117 HIS A O 1
ATOM 691 N N . ASP A 1 96 ? 47.783 12.412 32.524 1.00 41.21 118 ASP A N 1
ATOM 692 C CA . ASP A 1 96 ? 47.342 12.555 33.914 1.00 42.07 118 ASP A CA 1
ATOM 693 C C . ASP A 1 96 ? 45.995 11.858 34.196 1.00 47.87 118 ASP A C 1
ATOM 694 O O . ASP A 1 96 ? 45.188 12.362 34.982 1.00 49.17 118 ASP A O 1
ATOM 699 N N . GLY A 1 97 ? 45.780 10.703 33.565 1.00 43.47 119 GLY A N 1
ATOM 700 C CA . GLY A 1 97 ? 44.546 9.939 33.708 1.00 42.49 119 GLY A CA 1
ATOM 701 C C . GLY A 1 97 ? 43.403 10.400 32.813 1.00 42.84 119 GLY A C 1
ATOM 702 O O . GLY A 1 97 ? 42.299 9.860 32.905 1.00 42.06 119 GLY A O 1
ATOM 703 N N . LEU A 1 98 ? 43.642 11.403 31.952 1.00 37.38 120 LEU A N 1
ATOM 704 C CA . LEU A 1 98 ? 42.647 11.921 31.008 1.00 35.32 120 LEU A CA 1
ATOM 705 C C . LEU A 1 98 ? 42.844 11.348 29.607 1.00 38.88 120 LEU A C 1
ATOM 706 O O . LEU A 1 98 ? 43.983 11.161 29.182 1.00 38.04 120 LEU A O 1
ATOM 711 N N . VAL A 1 99 ? 41.733 11.092 28.884 1.00 35.34 121 VAL A N 1
ATOM 712 C CA . VAL A 1 99 ? 41.783 10.645 27.478 1.00 34.57 121 VAL A CA 1
ATOM 713 C C . VAL A 1 99 ? 41.099 11.730 26.662 1.00 35.86 121 VAL A C 1
ATOM 714 O O . VAL A 1 99 ? 39.939 12.022 26.921 1.00 35.34 121 VAL A O 1
ATOM 718 N N . ILE A 1 100 ? 41.826 12.386 25.749 1.00 32.15 122 ILE A N 1
ATOM 719 C CA . ILE A 1 100 ? 41.236 13.437 24.918 1.00 30.94 122 ILE A CA 1
ATOM 720 C C . ILE A 1 100 ? 40.997 12.843 23.539 1.00 32.67 122 ILE A C 1
ATOM 721 O O . ILE A 1 100 ? 41.943 12.530 22.840 1.00 31.95 122 ILE A O 1
ATOM 726 N N . ILE A 1 101 ? 39.737 12.603 23.207 1.00 30.51 123 ILE A N 1
ATOM 727 C CA . ILE A 1 101 ? 39.316 12.027 21.935 1.00 30.88 123 ILE A CA 1
ATOM 728 C C . ILE A 1 101 ? 38.834 13.148 21.040 1.00 33.82 123 ILE A C 1
ATOM 729 O O . ILE A 1 101 ? 37.982 13.935 21.456 1.00 31.78 123 ILE A O 1
ATOM 734 N N . GLU A 1 102 ? 39.406 13.231 19.826 1.00 30.78 124 GLU A N 1
ATOM 735 C CA . GLU A 1 102 ? 38.993 14.202 18.808 1.00 29.78 124 GLU A CA 1
ATOM 736 C C . GLU A 1 102 ? 38.099 13.507 17.784 1.00 32.88 124 GLU A C 1
ATOM 737 O O . GLU A 1 102 ? 38.437 12.418 17.289 1.00 30.93 124 GLU A O 1
ATOM 743 N N . LEU A 1 103 ? 36.954 14.150 17.475 1.00 29.43 125 LEU A N 1
ATOM 744 C CA . LEU A 1 103 ? 35.933 13.656 16.552 1.00 28.62 125 LEU A CA 1
ATOM 745 C C . LEU A 1 103 ? 35.865 14.481 15.279 1.00 30.60 125 LEU A C 1
ATOM 746 O O . LEU A 1 103 ? 35.897 15.706 15.345 1.00 29.24 125 LEU A O 1
ATOM 751 N N . SER A 1 104 ? 35.766 13.800 14.119 1.00 26.55 126 SER A N 1
ATOM 752 C CA . SER A 1 104 ? 35.669 14.400 12.779 1.00 26.64 126 SER A CA 1
ATOM 753 C C . SER A 1 104 ? 34.557 13.765 12.012 1.00 30.39 126 SER A C 1
ATOM 754 O O . SER A 1 104 ? 34.374 12.545 12.061 1.00 30.01 126 SER A O 1
ATOM 757 N N . SER A 1 105 ? 33.874 14.578 11.237 1.00 27.45 127 SER A N 1
ATOM 758 C CA . SER A 1 105 ? 32.827 14.138 10.337 1.00 28.32 127 SER A CA 1
ATOM 759 C C . SER A 1 105 ? 32.910 14.947 9.056 1.00 32.63 127 SER A C 1
ATOM 760 O O . SER A 1 105 ? 33.370 16.098 9.066 1.00 30.49 127 SER A O 1
ATOM 763 N N . TYR A 1 106 ? 32.465 14.335 7.963 1.00 30.00 128 TYR A N 1
ATOM 764 C CA . TYR A 1 106 ? 32.353 14.958 6.663 1.00 29.89 128 TYR A CA 1
ATOM 765 C C . TYR A 1 106 ? 31.131 14.371 5.944 1.00 31.63 128 TYR A C 1
ATOM 766 O O . TYR A 1 106 ? 31.094 13.181 5.644 1.00 29.41 128 TYR A O 1
ATOM 775 N N . LEU A 1 107 ? 30.132 15.218 5.679 1.00 30.23 129 LEU A N 1
ATOM 776 C CA . LEU A 1 107 ? 28.911 14.805 5.001 1.00 31.96 129 LEU A CA 1
ATOM 777 C C . LEU A 1 107 ? 28.725 15.548 3.646 1.00 32.54 129 LEU A C 1
ATOM 778 O O . LEU A 1 107 ? 28.745 16.772 3.599 1.00 30.90 129 LEU A O 1
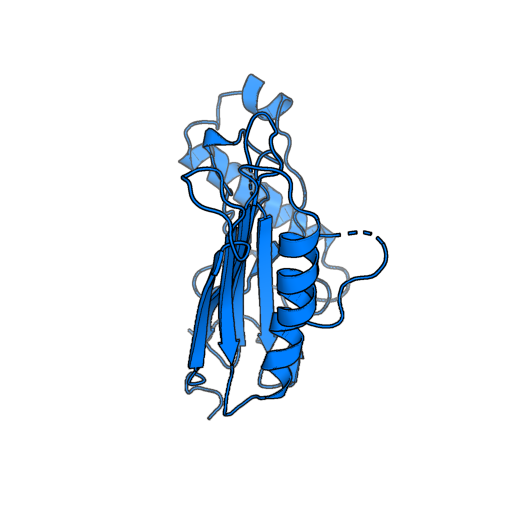ATOM 783 N N . PHE A 1 108 ? 28.560 14.800 2.562 1.00 28.48 130 PHE A N 1
ATOM 784 C CA . PHE A 1 108 ? 28.304 15.397 1.251 1.00 29.33 130 PHE A CA 1
ATOM 785 C C . PHE A 1 108 ? 26.985 14.840 0.689 1.00 34.89 130 PHE A C 1
ATOM 786 O O . PHE A 1 108 ? 26.865 13.633 0.506 1.00 32.49 130 PHE A O 1
ATOM 794 N N . THR A 1 109 ? 25.979 15.720 0.468 1.00 34.74 131 THR A N 1
ATOM 795 C CA . THR A 1 109 ? 24.661 15.300 -0.014 1.00 35.29 131 THR A CA 1
ATOM 796 C C . THR A 1 109 ? 24.270 16.059 -1.300 1.00 43.05 131 THR A C 1
ATOM 797 O O . THR A 1 109 ? 23.144 16.551 -1.424 1.00 44.03 131 THR A O 1
ATOM 801 N N . GLY A 1 110 ? 25.178 16.072 -2.275 1.00 40.86 132 GLY A N 1
ATOM 802 C CA . GLY A 1 110 ? 24.932 16.684 -3.576 1.00 41.89 132 GLY A CA 1
ATOM 803 C C . GLY A 1 110 ? 24.825 18.198 -3.627 1.00 48.04 132 GLY A C 1
ATOM 804 O O . GLY A 1 110 ? 24.359 18.740 -4.631 1.00 49.88 132 GLY A O 1
ATOM 805 N N . GLY A 1 111 ? 25.268 18.892 -2.576 1.00 42.62 133 GLY A N 1
ATOM 806 C CA . GLY A 1 111 ? 25.216 20.351 -2.545 1.00 41.07 133 GLY A CA 1
ATOM 807 C C . GLY A 1 111 ? 26.416 20.993 -3.208 1.00 42.21 133 GLY A C 1
ATOM 808 O O . GLY A 1 111 ? 27.166 20.328 -3.936 1.00 41.93 133 GLY A O 1
ATOM 809 N N . ALA A 1 112 ? 26.614 22.305 -2.942 1.00 36.56 134 ALA A N 1
ATOM 810 C CA . ALA A 1 112 ? 27.741 23.089 -3.457 1.00 34.81 134 ALA A CA 1
ATOM 811 C C . ALA A 1 112 ? 29.077 22.486 -2.994 1.00 39.56 134 ALA A C 1
ATOM 812 O O . ALA A 1 112 ? 30.038 22.455 -3.757 1.00 39.37 134 ALA A O 1
ATOM 814 N N . HIS A 1 113 ? 29.114 22.002 -1.729 1.00 35.63 135 HIS A N 1
ATOM 815 C CA . HIS A 1 113 ? 30.266 21.395 -1.069 1.00 34.53 135 HIS A CA 1
ATOM 816 C C . HIS A 1 113 ? 29.767 20.504 0.085 1.00 36.58 135 HIS A C 1
ATOM 817 O O . HIS A 1 113 ? 28.556 20.473 0.378 1.00 34.71 135 HIS A O 1
ATOM 824 N N . GLY A 1 114 ? 30.711 19.853 0.763 1.00 32.21 136 GLY A N 1
ATOM 825 C CA . GLY A 1 114 ? 30.434 19.004 1.909 1.00 32.52 136 GLY A CA 1
ATOM 826 C C . GLY A 1 114 ? 30.287 19.772 3.206 1.00 36.91 136 GLY A C 1
ATOM 827 O O . GLY A 1 114 ? 30.566 20.974 3.261 1.00 36.18 136 GLY A O 1
ATOM 836 N N . PRO A 1 116 ? 31.595 19.735 7.068 1.00 34.19 138 PRO A N 1
ATOM 837 C CA . PRO A 1 116 ? 32.480 19.182 8.110 1.00 32.59 138 PRO A CA 1
ATOM 838 C C . PRO A 1 116 ? 31.952 19.407 9.541 1.00 37.21 138 PRO A C 1
ATOM 839 O O . PRO A 1 116 ? 31.243 20.381 9.823 1.00 37.15 138 PRO A O 1
ATOM 843 N N . GLY A 1 117 ? 32.319 18.493 10.437 1.00 31.90 139 GLY A N 1
ATOM 844 C CA . GLY A 1 117 ? 32.019 18.581 11.859 1.00 30.16 139 GLY A CA 1
ATOM 845 C C . GLY A 1 117 ? 33.242 18.206 12.679 1.00 31.39 139 GLY A C 1
ATOM 846 O O . GLY A 1 117 ? 34.067 17.398 12.244 1.00 29.28 139 GLY A O 1
ATOM 847 N N . ARG A 1 118 ? 33.372 18.795 13.868 1.00 29.67 140 ARG A N 1
ATOM 848 C CA . ARG A 1 118 ? 34.465 18.508 14.824 1.00 28.94 140 ARG A CA 1
ATOM 849 C C . ARG A 1 118 ? 33.872 18.444 16.186 1.00 31.46 140 ARG A C 1
ATOM 850 O O . ARG A 1 118 ? 32.823 19.026 16.403 1.00 31.04 140 ARG A O 1
ATOM 858 N N . GLY A 1 119 ? 34.532 17.730 17.088 1.00 28.86 141 GLY A N 1
ATOM 859 C CA . GLY A 1 119 ? 34.100 17.571 18.475 1.00 28.66 141 GLY A CA 1
ATOM 860 C C . GLY A 1 119 ? 35.196 17.008 19.363 1.00 30.60 141 GLY A C 1
ATOM 861 O O . GLY A 1 119 ? 36.224 16.501 18.883 1.00 27.81 141 GLY A O 1
ATOM 862 N N . PHE A 1 120 ? 34.992 17.119 20.668 1.00 27.47 142 PHE A N 1
ATOM 863 C CA . PHE A 1 120 ? 35.933 16.557 21.643 1.00 26.61 142 PHE A CA 1
ATOM 864 C C . PHE A 1 120 ? 35.197 15.691 22.646 1.00 33.61 142 PHE A C 1
ATOM 865 O O . PHE A 1 120 ? 34.015 15.918 22.929 1.00 32.72 142 PHE A O 1
ATOM 873 N N . ILE A 1 121 ? 35.906 14.714 23.187 1.00 31.68 143 ILE A N 1
ATOM 874 C CA . ILE A 1 121 ? 35.514 13.925 24.349 1.00 31.60 143 ILE A CA 1
ATOM 875 C C . ILE A 1 121 ? 36.664 14.111 25.351 1.00 34.86 143 ILE A C 1
ATOM 876 O O . ILE A 1 121 ? 37.821 13.874 25.005 1.00 34.12 143 ILE A O 1
ATOM 881 N N . ASN A 1 122 ? 36.359 14.576 26.553 1.00 32.00 144 ASN A N 1
ATOM 882 C CA . ASN A 1 122 ? 37.332 14.695 27.645 1.00 32.01 144 ASN A CA 1
ATOM 883 C C . ASN A 1 122 ? 36.955 13.641 28.687 1.00 35.51 144 ASN A C 1
ATOM 884 O O . ASN A 1 122 ? 36.069 13.860 29.491 1.00 36.18 144 ASN A O 1
ATOM 889 N N . TYR A 1 123 ? 37.547 12.466 28.590 1.00 33.01 145 TYR A N 1
ATOM 890 C CA . TYR A 1 123 ? 37.231 11.367 29.488 1.00 32.99 145 TYR A CA 1
ATOM 891 C C . TYR A 1 123 ? 38.224 11.266 30.646 1.00 36.45 145 TYR A C 1
ATOM 892 O O . TYR A 1 123 ? 39.414 11.032 30.425 1.00 37.77 145 TYR A O 1
ATOM 901 N N . ASP A 1 124 ? 37.731 11.419 31.880 1.00 33.67 146 ASP A N 1
ATOM 902 C CA . ASP A 1 124 ? 38.545 11.284 33.099 1.00 35.26 146 ASP A CA 1
ATOM 903 C C . ASP A 1 124 ? 38.479 9.838 33.606 1.00 40.64 146 ASP A C 1
ATOM 904 O O . ASP A 1 124 ? 37.408 9.345 33.951 1.00 39.42 146 ASP A O 1
ATOM 909 N N . ARG A 1 125 ? 39.617 9.151 33.595 1.00 39.70 147 ARG A N 1
ATOM 910 C CA . ARG A 1 125 ? 39.705 7.752 34.024 1.00 41.69 147 ARG A CA 1
ATOM 911 C C . ARG A 1 125 ? 39.664 7.591 35.554 1.00 48.48 147 ARG A C 1
ATOM 912 O O . ARG A 1 125 ? 39.329 6.507 36.040 1.00 49.33 147 ARG A O 1
ATOM 920 N N . ARG A 1 126 ? 40.030 8.653 36.302 1.00 45.77 148 ARG A N 1
ATOM 921 C CA . ARG A 1 126 ? 40.034 8.671 37.765 1.00 47.77 148 ARG A CA 1
ATOM 922 C C . ARG A 1 126 ? 38.577 8.594 38.267 1.00 54.33 148 ARG A C 1
ATOM 923 O O . ARG A 1 126 ? 38.303 7.872 39.221 1.00 56.36 148 ARG A O 1
ATOM 931 N N . GLN A 1 127 ? 37.654 9.291 37.575 1.00 50.20 149 GLN A N 1
ATOM 932 C CA . GLN A 1 127 ? 36.213 9.347 37.857 1.00 50.98 149 GLN A CA 1
ATOM 933 C C . GLN A 1 127 ? 35.349 8.431 36.947 1.00 53.83 149 GLN A C 1
ATOM 934 O O . GLN A 1 127 ? 34.185 8.202 37.281 1.00 53.62 149 GLN A O 1
ATOM 940 N N . HIS A 1 128 ? 35.893 7.950 35.794 1.00 49.55 150 HIS A N 1
ATOM 941 C CA . HIS A 1 128 ? 35.187 7.140 34.773 1.00 48.27 150 HIS A CA 1
ATOM 942 C C . HIS A 1 128 ? 34.005 7.980 34.263 1.00 49.64 150 HIS A C 1
ATOM 943 O O . HIS A 1 128 ? 32.846 7.571 34.306 1.00 49.68 150 HIS A O 1
ATOM 950 N N . LYS A 1 129 ? 34.329 9.193 33.806 1.00 43.37 151 LYS A N 1
ATOM 951 C CA . LYS A 1 129 ? 33.368 10.212 33.418 1.00 40.84 151 LYS A CA 1
ATOM 952 C C . LYS A 1 129 ? 33.845 11.062 32.242 1.00 40.37 151 LYS A C 1
ATOM 953 O O . LYS A 1 129 ? 35.013 11.435 32.189 1.00 38.22 151 LYS A O 1
ATOM 959 N N . VAL A 1 130 ? 32.906 11.460 31.385 1.00 35.04 152 VAL A N 1
ATOM 960 C CA . VAL A 1 130 ? 33.105 12.457 30.336 1.00 34.90 152 VAL A CA 1
ATOM 961 C C . VAL A 1 130 ? 32.922 13.804 31.033 1.00 40.41 152 VAL A C 1
ATOM 962 O O . VAL A 1 130 ? 31.898 14.012 31.683 1.00 40.85 152 VAL A O 1
ATOM 966 N N . LEU A 1 131 ? 33.889 14.705 30.912 1.00 37.49 153 LEU A N 1
ATOM 967 C CA . LEU A 1 131 ? 33.779 16.029 31.525 1.00 37.34 153 LEU A CA 1
ATOM 968 C C . LEU A 1 131 ? 33.172 17.048 30.558 1.00 40.73 153 LEU A C 1
ATOM 969 O O . LEU A 1 131 ? 33.628 17.197 29.420 1.00 41.23 153 LEU A O 1
ATOM 974 N N . SER A 1 132 ? 32.114 17.715 31.010 1.00 35.83 154 SER A N 1
ATOM 975 C CA . SER A 1 132 ? 31.458 18.825 30.319 1.00 34.14 154 SER A CA 1
ATOM 976 C C . SER A 1 132 ? 32.227 20.106 30.724 1.00 40.03 154 SER A C 1
ATOM 977 O O . SER A 1 132 ? 33.081 20.049 31.636 1.00 39.27 154 SER A O 1
ATOM 980 N N . LEU A 1 133 ? 31.947 21.249 30.085 1.00 37.82 155 LEU A N 1
ATOM 981 C CA . LEU A 1 133 ? 32.617 22.494 30.477 1.00 38.26 155 LEU A CA 1
ATOM 982 C C . LEU A 1 133 ? 32.321 22.794 31.938 1.00 43.23 155 LEU A C 1
ATOM 983 O O . LEU A 1 133 ? 33.228 23.187 32.674 1.00 43.39 155 LEU A O 1
ATOM 988 N N . GLN A 1 134 ? 31.072 22.536 32.364 1.00 40.32 156 GLN A N 1
ATOM 989 C CA . GLN A 1 134 ? 30.599 22.740 33.734 1.00 41.54 156 GLN A CA 1
ATOM 990 C C . GLN A 1 134 ? 31.450 21.926 34.735 1.00 46.08 156 GLN A C 1
ATOM 991 O O . GLN A 1 134 ? 31.872 22.467 35.758 1.00 46.38 156 GLN A O 1
ATOM 997 N N . ASP A 1 135 ? 31.735 20.654 34.417 1.00 42.50 157 ASP A N 1
ATOM 998 C CA . ASP A 1 135 ? 32.558 19.774 35.260 1.00 42.19 157 ASP A CA 1
ATOM 999 C C . ASP A 1 135 ? 34.030 20.220 35.328 1.00 43.20 157 ASP A C 1
ATOM 1000 O O . ASP A 1 135 ? 34.711 19.833 36.260 1.00 44.66 157 ASP A O 1
ATOM 1013 N N . LEU A 1 137 ? 35.089 23.487 35.468 1.00 35.32 159 LEU A N 1
ATOM 1014 C CA . LEU A 1 137 ? 35.232 24.809 36.062 1.00 35.59 159 LEU A CA 1
ATOM 1015 C C . LEU A 1 137 ? 34.907 24.914 37.521 1.00 40.11 159 LEU A C 1
ATOM 1016 O O . LEU A 1 137 ? 34.132 24.130 38.066 1.00 39.95 159 LEU A O 1
ATOM 1021 N N . VAL A 1 138 ? 35.535 25.914 38.155 1.00 37.17 160 VAL A N 1
ATOM 1022 C CA . VAL A 1 138 ? 35.269 26.337 39.524 1.00 37.75 160 VAL A CA 1
ATOM 1023 C C . VAL A 1 138 ? 33.825 26.915 39.487 1.00 41.31 160 VAL A C 1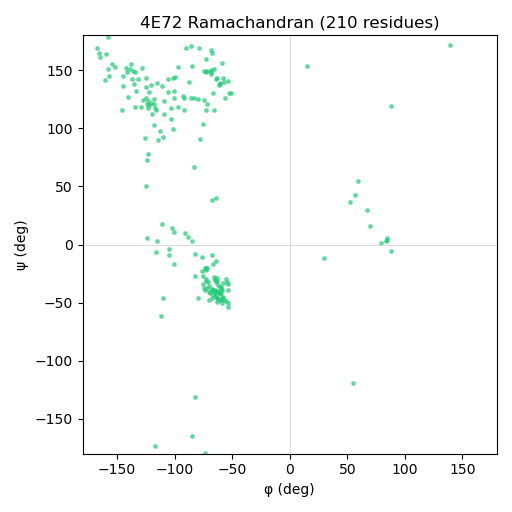
ATOM 1024 O O . VAL A 1 138 ? 33.491 27.644 38.541 1.00 38.11 160 VAL A O 1
ATOM 1028 N N . PRO A 1 139 ? 32.930 26.489 40.413 1.00 40.44 161 PRO A N 1
ATOM 1029 C CA . PRO A 1 139 ? 31.529 26.982 40.374 1.00 40.80 161 PRO A CA 1
ATOM 1030 C C . PRO A 1 139 ? 31.419 28.509 40.296 1.00 45.87 161 PRO A C 1
ATOM 1031 O O . PRO A 1 139 ? 32.061 29.229 41.072 1.00 46.03 161 PRO A O 1
ATOM 1035 N N . GLY A 1 140 ? 30.610 28.968 39.340 1.00 42.81 162 GLY A N 1
ATOM 1036 C CA . GLY A 1 140 ? 30.369 30.375 39.041 1.00 42.46 162 GLY A CA 1
ATOM 1037 C C . GLY A 1 140 ? 31.384 31.031 38.112 1.00 43.49 162 GLY A C 1
ATOM 1038 O O . GLY A 1 140 ? 31.265 32.227 37.847 1.00 43.46 162 GLY A O 1
ATOM 1039 N N . GLN A 1 141 ? 32.365 30.279 37.565 1.00 38.04 163 GLN A N 1
ATOM 1040 C CA . GLN A 1 141 ? 33.418 30.917 36.748 1.00 36.64 163 GLN A CA 1
ATOM 1041 C C . GLN A 1 141 ? 33.292 30.791 35.222 1.00 39.06 163 GLN A C 1
ATOM 1042 O O . GLN A 1 141 ? 34.255 31.135 34.531 1.00 39.28 163 GLN A O 1
ATOM 1048 N N . GLU A 1 142 ? 32.126 30.387 34.683 1.00 36.24 164 GLU A N 1
ATOM 1049 C CA . GLU A 1 142 ? 31.969 30.277 33.225 1.00 34.90 164 GLU A CA 1
ATOM 1050 C C . GLU A 1 142 ? 32.225 31.631 32.541 1.00 38.10 164 GLU A C 1
ATOM 1051 O O . GLU A 1 142 ? 32.976 31.672 31.581 1.00 36.44 164 GLU A O 1
ATOM 1057 N N . GLU A 1 143 ? 31.650 32.724 33.063 1.00 37.28 165 GLU A N 1
ATOM 1058 C CA . GLU A 1 143 ? 31.838 34.094 32.571 1.00 38.13 165 GLU A CA 1
ATOM 1059 C C . GLU A 1 143 ? 33.340 34.434 32.509 1.00 41.78 165 GLU A C 1
ATOM 1060 O O . GLU A 1 143 ? 33.819 34.820 31.438 1.00 41.80 165 GLU A O 1
ATOM 1062 N N . ALA A 1 144 ? 34.096 34.184 33.620 1.00 36.25 166 ALA A N 1
ATOM 1063 C CA . ALA A 1 144 ? 35.550 34.405 33.675 1.00 35.49 166 ALA A CA 1
ATOM 1064 C C . ALA A 1 144 ? 36.302 33.546 32.623 1.00 36.75 166 ALA A C 1
ATOM 1065 O O . ALA A 1 144 ? 37.277 34.017 32.042 1.00 35.40 166 ALA A O 1
ATOM 1067 N N . PHE A 1 145 ? 35.834 32.307 32.362 1.00 33.25 167 PHE A N 1
ATOM 1068 C CA . PHE A 1 145 ? 36.438 31.438 31.339 1.00 32.20 167 PHE A CA 1
ATOM 1069 C C . PHE A 1 145 ? 36.312 32.051 29.927 1.00 36.32 167 PHE A C 1
ATOM 1070 O O . PHE A 1 145 ? 37.300 32.100 29.183 1.00 34.81 167 PHE A O 1
ATOM 1078 N N . TRP A 1 146 ? 35.119 32.547 29.571 1.00 33.82 168 TRP A N 1
ATOM 1079 C CA . TRP A 1 146 ? 34.939 33.088 28.228 1.00 33.82 168 TRP A CA 1
ATOM 1080 C C . TRP A 1 146 ? 35.643 34.439 28.089 1.00 40.35 168 TRP A C 1
ATOM 1081 O O . TRP A 1 146 ? 36.019 34.790 26.971 1.00 40.62 168 TRP A O 1
ATOM 1092 N N . LYS A 1 147 ? 35.929 35.129 29.216 1.00 37.80 169 LYS A N 1
ATOM 1093 C CA . LYS A 1 147 ? 36.721 36.365 29.199 1.00 38.86 169 LYS A CA 1
ATOM 1094 C C . LYS A 1 147 ? 38.154 36.049 28.803 1.00 41.76 169 LYS A C 1
ATOM 1095 O O . LYS A 1 147 ? 38.727 36.806 28.027 1.00 43.35 169 LYS A O 1
ATOM 1101 N N . GLN A 1 148 ? 38.711 34.901 29.275 1.00 36.15 170 GLN A N 1
ATOM 1102 C CA . GLN A 1 148 ? 40.057 34.425 28.914 1.00 35.24 170 GLN A CA 1
ATOM 1103 C C . GLN A 1 148 ? 40.086 33.899 27.485 1.00 38.19 170 GLN A C 1
ATOM 1104 O O . GLN A 1 148 ? 41.107 34.011 26.808 1.00 39.18 170 GLN A O 1
ATOM 1110 N N . ALA A 1 149 ? 38.964 33.335 27.026 1.00 35.06 171 ALA A N 1
ATOM 1111 C CA . ALA A 1 149 ? 38.765 32.836 25.661 1.00 34.66 171 ALA A CA 1
ATOM 1112 C C . ALA A 1 149 ? 38.830 34.009 24.683 1.00 41.66 171 ALA A C 1
ATOM 1113 O O . ALA A 1 149 ? 39.419 33.870 23.616 1.00 39.82 171 ALA A O 1
ATOM 1115 N N . GLU A 1 150 ? 38.246 35.180 25.080 1.00 41.70 172 GLU A N 1
ATOM 1116 C CA . GLU A 1 150 ? 38.258 36.447 24.327 1.00 42.63 172 GLU A CA 1
ATOM 1117 C C . GLU A 1 150 ? 39.720 36.908 24.102 1.00 45.45 172 GLU A C 1
ATOM 1118 O O . GLU A 1 150 ? 40.062 37.376 23.021 1.00 45.36 172 GLU A O 1
ATOM 1124 N N . LEU A 1 151 ? 40.566 36.768 25.131 1.00 40.14 173 LEU A N 1
ATOM 1125 C CA . LEU A 1 151 ? 41.985 37.132 25.070 1.00 40.51 173 LEU A CA 1
ATOM 1126 C C . LEU A 1 151 ? 42.719 36.191 24.090 1.00 41.39 173 LEU A C 1
ATOM 1127 O O . LEU A 1 151 ? 43.502 36.668 23.259 1.00 41.87 173 LEU A O 1
ATOM 1132 N N . ALA A 1 152 ? 42.415 34.871 24.156 1.00 34.43 174 ALA A N 1
ATOM 1133 C CA . ALA A 1 152 ? 42.951 33.839 23.258 1.00 32.90 174 ALA A CA 1
ATOM 1134 C C . ALA A 1 152 ? 42.505 34.086 21.795 1.00 34.64 174 ALA A C 1
ATOM 1135 O O . ALA A 1 152 ? 43.235 33.746 20.863 1.00 33.89 174 ALA A O 1
ATOM 1137 N N . HIS A 1 153 ? 41.319 34.715 21.608 1.00 29.38 175 HIS A N 1
ATOM 1138 C CA . HIS A 1 153 ? 40.825 35.117 20.305 1.00 28.11 175 HIS A CA 1
ATOM 1139 C C . HIS A 1 153 ? 41.723 36.228 19.754 1.00 32.95 175 HIS A C 1
ATOM 1140 O O . HIS A 1 153 ? 42.134 36.169 18.585 1.00 31.70 175 HIS A O 1
ATOM 1147 N N . LYS A 1 154 ? 42.037 37.228 20.606 1.00 31.41 176 LYS A N 1
ATOM 1148 C CA . LYS A 1 154 ? 42.882 38.373 20.251 1.00 33.82 176 LYS A CA 1
ATOM 1149 C C . LYS A 1 154 ? 44.287 37.895 19.868 1.00 38.30 176 LYS A C 1
ATOM 1150 O O . LYS A 1 154 ? 44.818 38.349 18.850 1.00 37.89 176 LYS A O 1
ATOM 1156 N N . ALA A 1 155 ? 44.829 36.902 20.611 1.00 35.99 177 ALA A N 1
ATOM 1157 C CA . ALA A 1 155 ? 46.126 36.306 20.303 1.00 37.42 177 ALA A CA 1
ATOM 1158 C C . ALA A 1 155 ? 46.074 35.580 18.956 1.00 41.82 177 ALA A C 1
ATOM 1159 O O . ALA A 1 155 ? 47.011 35.706 18.185 1.00 44.27 177 ALA A O 1
ATOM 1161 N N . TRP A 1 156 ? 44.969 34.861 18.662 1.00 37.64 178 TRP A N 1
ATOM 1162 C CA . TRP A 1 156 ? 44.732 34.136 17.408 1.00 37.23 178 TRP A CA 1
ATOM 1163 C C . TRP A 1 156 ? 44.637 35.114 16.225 1.00 42.77 178 TRP A C 1
ATOM 1164 O O . TRP A 1 156 ? 45.163 34.813 15.152 1.00 43.75 178 TRP A O 1
ATOM 1175 N N . LEU A 1 157 ? 43.961 36.271 16.415 1.00 38.51 179 LEU A N 1
ATOM 1176 C CA . LEU A 1 157 ? 43.859 37.315 15.383 1.00 38.40 179 LEU A CA 1
ATOM 1177 C C . LEU A 1 157 ? 45.257 37.856 15.013 1.00 43.14 179 LEU A C 1
ATOM 1178 O O . LEU A 1 157 ? 45.568 37.988 13.824 1.00 41.54 179 LEU A O 1
ATOM 1183 N N . LEU A 1 158 ? 46.077 38.188 16.053 1.00 40.20 180 LEU A N 1
ATOM 1184 C CA . LEU A 1 158 ? 47.447 38.702 15.945 1.00 40.28 180 LEU A CA 1
ATOM 1185 C C . LEU A 1 158 ? 48.338 37.684 15.234 1.00 45.54 180 LEU A C 1
ATOM 1186 O O . LEU A 1 158 ? 49.101 38.067 14.355 1.00 46.65 180 LEU A O 1
ATOM 1191 N N . ALA A 1 159 ? 48.200 36.386 15.569 1.00 41.94 181 ALA A N 1
ATOM 1192 C CA . ALA A 1 159 ? 48.974 35.309 14.940 1.00 41.41 181 ALA A CA 1
ATOM 1193 C C . ALA A 1 159 ? 48.639 35.172 13.441 1.00 47.43 181 ALA A C 1
ATOM 1194 O O . ALA A 1 159 ? 49.494 34.771 12.647 1.00 48.37 181 ALA A O 1
ATOM 1196 N N . ASN A 1 160 ? 47.403 35.508 13.054 1.00 43.69 182 ASN A N 1
ATOM 1197 C CA . ASN A 1 160 ? 46.938 35.397 11.665 1.00 42.33 182 ASN A CA 1
ATOM 1198 C C . ASN A 1 160 ? 46.949 36.728 10.900 1.00 48.83 182 ASN A C 1
ATOM 1199 O O . ASN A 1 160 ? 46.410 36.785 9.791 1.00 49.95 182 ASN A O 1
ATOM 1204 N N . LYS A 1 161 ? 47.575 37.782 11.469 1.00 47.25 183 LYS A N 1
ATOM 1205 C CA . LYS A 1 161 ? 47.684 39.144 10.912 1.00 49.02 183 LYS A CA 1
ATOM 1206 C C . LYS A 1 161 ? 46.280 39.751 10.609 1.00 53.52 183 LYS A C 1
ATOM 1207 O O . LYS A 1 161 ? 46.071 40.389 9.566 1.00 54.93 183 LYS A O 1
ATOM 1213 N N . LEU A 1 162 ? 45.329 39.555 11.546 1.00 48.13 184 LEU A N 1
ATOM 1214 C CA . LEU A 1 162 ? 43.955 40.053 11.426 1.00 48.03 184 LEU A CA 1
ATOM 1215 C C . LEU A 1 162 ? 43.664 41.092 12.517 1.00 56.35 184 LEU A C 1
ATOM 1216 O O . LEU A 1 162 ? 42.564 41.639 12.583 1.00 55.87 184 LEU A O 1
ATOM 1221 N N . ASP A 1 163 ? 44.700 41.399 13.327 1.00 57.44 185 ASP A N 1
ATOM 1222 C CA . ASP A 1 163 ? 44.742 42.333 14.456 1.00 59.21 185 ASP A CA 1
ATOM 1223 C C . ASP A 1 163 ? 44.249 43.747 14.066 1.00 64.65 185 ASP A C 1
ATOM 1224 O O . ASP A 1 163 ? 43.562 44.385 14.868 1.00 64.17 185 ASP A O 1
ATOM 1229 N N . GLN A 1 164 ? 44.596 44.225 12.853 1.00 62.83 186 GLN A N 1
ATOM 1230 C CA . GLN A 1 164 ? 44.201 45.555 12.355 1.00 64.39 186 GLN A CA 1
ATOM 1231 C C . GLN A 1 164 ? 43.064 45.479 11.295 1.00 67.49 186 GLN A C 1
ATOM 1232 O O . GLN A 1 164 ? 42.513 46.522 10.935 1.00 67.69 186 GLN A O 1
ATOM 1238 N N . ASP A 1 165 ? 42.707 44.256 10.811 1.00 62.77 187 ASP A N 1
ATOM 1239 C CA . ASP A 1 165 ? 41.630 44.050 9.824 1.00 61.77 187 ASP A CA 1
ATOM 1240 C C . ASP A 1 165 ? 40.278 44.135 10.533 1.00 64.32 187 ASP A C 1
ATOM 1241 O O . ASP A 1 165 ? 39.772 43.128 11.043 1.00 62.50 187 ASP A O 1
ATOM 1246 N N . ALA A 1 166 ? 39.710 45.354 10.585 1.00 62.06 188 ALA A N 1
ATOM 1247 C CA . ALA A 1 166 ? 38.447 45.621 11.278 1.00 61.61 188 ALA A CA 1
ATOM 1248 C C . ALA A 1 166 ? 37.239 45.066 10.526 1.00 63.69 188 ALA A C 1
ATOM 1249 O O . ALA A 1 166 ? 36.271 44.690 11.182 1.00 62.46 188 ALA A O 1
ATOM 1251 N N . ASP A 1 167 ? 37.297 44.986 9.174 1.00 60.15 189 ASP A N 1
ATOM 1252 C CA . ASP A 1 167 ? 36.197 44.454 8.348 1.00 58.85 189 ASP A CA 1
ATOM 1253 C C . ASP A 1 167 ? 35.957 42.964 8.651 1.00 55.58 189 ASP A C 1
ATOM 1254 O O . ASP A 1 167 ? 34.802 42.544 8.758 1.00 53.29 189 ASP A O 1
ATOM 1259 N N . PHE A 1 168 ? 37.048 42.190 8.828 1.00 49.18 190 PHE A N 1
ATOM 1260 C CA . PHE A 1 168 ? 37.015 40.777 9.224 1.00 46.15 190 PHE A CA 1
ATOM 1261 C C . PHE A 1 168 ? 36.411 40.634 10.627 1.00 48.57 190 PHE A C 1
ATOM 1262 O O . PHE A 1 168 ? 35.589 39.739 10.847 1.00 49.69 190 PHE A O 1
ATOM 1270 N N . GLN A 1 169 ? 36.837 41.490 11.571 1.00 42.65 191 GLN A N 1
ATOM 1271 C CA . GLN A 1 169 ? 36.388 41.470 12.971 1.00 41.42 191 GLN A CA 1
ATOM 1272 C C . GLN A 1 169 ? 34.882 41.747 13.109 1.00 46.32 191 GLN A C 1
ATOM 1273 O O . GLN A 1 169 ? 34.227 41.056 13.886 1.00 44.68 191 GLN A O 1
ATOM 1279 N N . LYS A 1 170 ? 34.324 42.696 12.306 1.00 45.63 192 LYS A N 1
ATOM 1280 C CA . LYS A 1 170 ? 32.887 43.003 12.301 1.00 44.83 192 LYS A CA 1
ATOM 1281 C C . LYS A 1 170 ? 32.096 41.855 11.691 1.00 46.59 192 LYS A C 1
ATOM 1282 O O . LYS A 1 170 ? 30.982 41.576 12.139 1.00 46.70 192 LYS A O 1
ATOM 1288 N N . THR A 1 171 ? 32.670 41.186 10.674 1.00 41.12 193 THR A N 1
ATOM 1289 C CA . THR A 1 171 ? 32.031 40.062 9.984 1.00 39.29 193 THR A CA 1
ATOM 1290 C C . THR A 1 171 ? 32.055 38.806 10.871 1.00 41.17 193 THR A C 1
ATOM 1291 O O . THR A 1 171 ? 31.102 38.027 10.877 1.00 39.78 193 THR A O 1
ATOM 1295 N N . TRP A 1 172 ? 33.159 38.594 11.585 1.00 37.86 194 TRP A N 1
ATOM 1296 C CA . TRP A 1 172 ? 33.308 37.414 12.413 1.00 35.97 194 TRP A CA 1
ATOM 1297 C C . TRP A 1 172 ? 33.588 37.818 13.849 1.00 40.34 194 TRP A C 1
ATOM 1298 O O . TRP A 1 172 ? 34.733 37.731 14.295 1.00 39.45 194 TRP A O 1
ATOM 1309 N N . PRO A 1 173 ? 32.565 38.249 14.620 1.00 38.71 195 PRO A N 1
ATOM 1310 C CA . PRO A 1 173 ? 32.836 38.572 16.032 1.00 39.31 195 PRO A CA 1
ATOM 1311 C C . PRO A 1 173 ? 33.178 37.296 16.801 1.00 42.07 195 PRO A C 1
ATOM 1312 O O . PRO A 1 173 ? 32.951 36.182 16.309 1.00 40.33 195 PRO A O 1
ATOM 1316 N N . PHE A 1 174 ? 33.745 37.457 17.988 1.00 38.89 196 PHE A N 1
ATOM 1317 C CA . PHE A 1 174 ? 34.047 36.336 18.854 1.00 36.85 196 PHE A CA 1
ATOM 1318 C C . PHE A 1 174 ? 32.720 35.639 19.240 1.00 39.98 196 PHE A C 1
ATOM 1319 O O . PHE A 1 174 ? 31.676 36.291 19.384 1.00 40.50 196 PHE A O 1
ATOM 1327 N N . GLN A 1 175 ? 32.772 34.319 19.341 1.00 34.02 197 GLN A N 1
ATOM 1328 C CA A GLN A 1 175 ? 31.634 33.452 19.642 0.50 33.21 197 GLN A CA 1
ATOM 1329 C CA B GLN A 1 175 ? 31.619 33.500 19.707 0.50 33.37 197 GLN A CA 1
ATOM 1330 C C . GLN A 1 175 ? 32.080 32.369 20.593 1.00 35.03 197 GLN A C 1
ATOM 1331 O O . GLN A 1 175 ? 33.266 32.045 20.608 1.00 31.86 197 GLN A O 1
ATOM 1342 N N . ARG A 1 176 ? 31.154 31.770 21.354 1.00 32.33 198 ARG A N 1
ATOM 1343 C CA . ARG A 1 176 ? 31.526 30.640 22.203 1.00 31.17 198 ARG A CA 1
ATOM 1344 C C . ARG A 1 176 ? 31.620 29.399 21.320 1.00 34.29 198 ARG A C 1
ATOM 1345 O O . ARG A 1 176 ? 31.143 29.404 20.183 1.00 32.53 198 ARG A O 1
ATOM 1353 N N . THR A 1 177 ? 32.166 28.320 21.858 1.00 31.39 199 THR A N 1
ATOM 1354 C CA . THR A 1 177 ? 32.224 27.055 21.147 1.00 29.69 199 THR A CA 1
ATOM 1355 C C . THR A 1 177 ? 31.865 25.931 22.111 1.00 32.57 199 THR A C 1
ATOM 1356 O O . THR A 1 177 ? 32.260 26.019 23.260 1.00 34.01 199 THR A O 1
ATOM 1360 N N . PRO A 1 178 ? 31.124 24.874 21.694 1.00 30.54 200 PRO A N 1
ATOM 1361 C CA . PRO A 1 178 ? 30.905 23.737 22.608 1.00 30.14 200 PRO A CA 1
ATOM 1362 C C . PRO A 1 178 ? 32.145 22.824 22.740 1.00 32.99 200 PRO A C 1
ATOM 1363 O O . PRO A 1 178 ? 32.139 21.967 23.620 1.00 35.72 200 PRO A O 1
ATOM 1367 N N . HIS A 1 179 ? 33.195 22.989 21.887 1.00 25.85 201 HIS A N 1
ATOM 1368 C CA . HIS A 1 179 ? 34.366 22.083 21.813 1.00 24.18 201 HIS A CA 1
ATOM 1369 C C . HIS A 1 179 ? 35.583 22.634 22.524 1.00 29.83 201 HIS A C 1
ATOM 1370 O O . HIS A 1 179 ? 36.339 23.451 21.988 1.00 30.93 201 HIS A O 1
ATOM 1377 N N . VAL A 1 180 ? 35.783 22.140 23.741 1.00 27.37 202 VAL A N 1
ATOM 1378 C CA . VAL A 1 180 ? 36.840 22.547 24.650 1.00 26.80 202 VAL A CA 1
ATOM 1379 C C . VAL A 1 180 ? 37.603 21.309 25.034 1.00 29.14 202 VAL A C 1
ATOM 1380 O O . VAL A 1 180 ? 36.988 20.371 25.523 1.00 28.69 202 VAL A O 1
ATOM 1384 N N . ALA A 1 181 ? 38.932 21.300 24.855 1.00 25.84 203 ALA A N 1
ATOM 1385 C CA . ALA A 1 181 ? 39.731 20.145 25.244 1.00 26.34 203 ALA A CA 1
ATOM 1386 C C . ALA A 1 181 ? 40.793 20.502 26.272 1.00 33.20 203 ALA A C 1
ATOM 1387 O O . ALA A 1 181 ? 41.461 21.542 26.150 1.00 33.68 203 ALA A O 1
ATOM 1389 N N . LEU A 1 182 ? 40.953 19.616 27.293 1.00 29.30 204 LEU A N 1
ATOM 1390 C CA . LEU A 1 182 ? 41.956 19.767 28.325 1.00 30.41 204 LEU A CA 1
ATOM 1391 C C . LEU A 1 182 ? 43.293 19.216 27.792 1.00 36.45 204 LEU A C 1
ATOM 1392 O O . LEU A 1 182 ? 43.803 18.196 28.267 1.00 37.30 204 LEU A O 1
ATOM 1397 N N . THR A 1 183 ? 43.854 19.896 26.770 1.00 32.18 205 THR A N 1
ATOM 1398 C CA . THR A 1 183 ? 45.128 19.506 26.171 1.00 32.28 205 THR A CA 1
ATOM 1399 C C . THR A 1 183 ? 46.262 19.872 27.180 1.00 36.63 205 THR A C 1
ATOM 1400 O O . THR A 1 183 ? 46.044 20.617 28.151 1.00 33.90 205 THR A O 1
ATOM 1404 N N . PHE A 1 184 ? 47.412 19.238 27.026 1.00 34.65 206 PHE A N 1
ATOM 1405 C CA . PHE A 1 184 ? 48.502 19.374 27.994 1.00 36.12 206 PHE A CA 1
ATOM 1406 C C . PHE A 1 184 ? 49.157 20.772 27.992 1.00 39.87 206 PHE A C 1
ATOM 1407 O O . PHE A 1 184 ? 49.429 21.292 29.065 1.00 36.95 206 PHE A O 1
ATOM 1415 N N . GLY A 1 185 ? 49.376 21.357 26.812 1.00 38.05 207 GLY A N 1
ATOM 1416 C CA . GLY A 1 185 ? 50.086 22.629 26.691 1.00 38.66 207 GLY A CA 1
ATOM 1417 C C . GLY A 1 185 ? 49.321 23.867 27.078 1.00 43.06 207 GLY A C 1
ATOM 1418 O O . GLY A 1 185 ? 49.907 24.821 27.591 1.00 43.61 207 GLY A O 1
ATOM 1419 N N . ALA A 1 186 ? 48.008 23.852 26.825 1.00 38.60 208 ALA A N 1
ATOM 1420 C CA . ALA A 1 186 ? 47.051 24.934 27.052 1.00 37.50 208 ALA A CA 1
ATOM 1421 C C . ALA A 1 186 ? 45.657 24.364 26.915 1.00 38.55 208 ALA A C 1
ATOM 1422 O O . ALA A 1 186 ? 45.525 23.219 26.482 1.00 38.35 208 ALA A O 1
ATOM 1424 N N . VAL A 1 187 ? 44.616 25.115 27.304 1.00 32.92 209 VAL A N 1
ATOM 1425 C CA . VAL A 1 187 ? 43.260 24.638 27.055 1.00 31.84 209 VAL A CA 1
ATOM 1426 C C . VAL A 1 187 ? 42.939 24.942 25.547 1.00 35.06 209 VAL A C 1
ATOM 1427 O O . VAL A 1 187 ? 43.107 26.079 25.090 1.00 33.75 209 VAL A O 1
ATOM 1431 N N . THR A 1 188 ? 42.535 23.918 24.778 1.00 32.08 210 THR A N 1
ATOM 1432 C CA . THR A 1 188 ? 42.202 24.124 23.349 1.00 30.48 210 THR A CA 1
ATOM 1433 C C . THR A 1 188 ? 40.708 24.410 23.157 1.00 33.18 210 THR A C 1
ATOM 1434 O O . THR A 1 188 ? 39.871 23.644 23.637 1.00 31.93 210 THR A O 1
ATOM 1438 N N . LEU A 1 189 ? 40.388 25.513 22.448 1.00 30.05 211 LEU A N 1
ATOM 1439 C CA . LEU A 1 189 ? 39.024 25.852 22.014 1.00 29.77 211 LEU A CA 1
ATOM 1440 C C . LEU A 1 189 ? 38.986 25.669 20.517 1.00 31.82 211 LEU A C 1
ATOM 1441 O O . LEU A 1 189 ? 39.668 26.399 19.784 1.00 31.07 211 LEU A O 1
ATOM 1446 N N . LYS A 1 190 ? 38.239 24.668 20.062 1.00 27.72 212 LYS A N 1
ATOM 1447 C CA . LYS A 1 190 ? 38.144 24.348 18.644 1.00 27.51 212 LYS A CA 1
ATOM 1448 C C . LYS A 1 190 ? 36.783 24.804 18.090 1.00 30.89 212 LYS A C 1
ATOM 1449 O O . LYS A 1 190 ? 35.739 24.502 18.667 1.00 29.17 212 LYS A O 1
ATOM 1455 N N . TYR A 1 191 ? 36.819 25.521 16.959 1.00 28.32 213 TYR A N 1
ATOM 1456 C CA . TYR A 1 191 ? 35.649 26.116 16.333 1.00 27.18 213 TYR A CA 1
ATOM 1457 C C . TYR A 1 191 ? 35.207 25.388 15.093 1.00 31.09 213 TYR A C 1
ATOM 1458 O O . TYR A 1 191 ? 36.021 24.935 14.288 1.00 30.37 213 TYR A O 1
ATOM 1467 N N . ASP A 1 192 ? 33.889 25.308 14.934 1.00 27.72 214 ASP A N 1
ATOM 1468 C CA . ASP A 1 192 ? 33.298 24.762 13.731 1.00 27.62 214 ASP A CA 1
ATOM 1469 C C . ASP A 1 192 ? 33.651 25.697 12.595 1.00 29.76 214 ASP A C 1
ATOM 1470 O O . ASP A 1 192 ? 33.851 26.901 12.817 1.00 27.25 214 ASP A O 1
ATOM 1475 N N . ALA A 1 193 ? 33.755 25.151 11.390 1.00 27.59 215 ALA A N 1
ATOM 1476 C CA . ALA A 1 193 ? 34.000 25.952 10.191 1.00 29.12 215 ALA A CA 1
ATOM 1477 C C . ALA A 1 193 ? 32.876 26.989 10.061 1.00 34.56 215 ALA A C 1
ATOM 1478 O O . ALA A 1 193 ? 31.741 26.704 10.452 1.00 34.93 215 ALA A O 1
ATOM 1480 N N . TYR A 1 194 ? 33.201 28.199 9.603 1.00 31.34 216 TYR A N 1
ATOM 1481 C CA . TYR A 1 194 ? 32.222 29.249 9.363 1.00 31.01 216 TYR A CA 1
ATOM 1482 C C . TYR A 1 194 ? 31.560 29.787 10.647 1.00 33.01 216 TYR A C 1
ATOM 1483 O O . TYR A 1 194 ? 30.434 30.256 10.573 1.00 32.23 216 TYR A O 1
ATOM 1492 N N . SER A 1 195 ? 32.255 29.777 11.810 1.00 28.83 217 SER A N 1
ATOM 1493 C CA . SER A 1 195 ? 31.669 30.337 13.034 1.00 27.81 217 SER A CA 1
ATOM 1494 C C . SER A 1 195 ? 32.381 31.628 13.432 1.00 32.56 217 SER A C 1
ATOM 1495 O O . SER A 1 195 ? 31.702 32.590 13.769 1.00 32.82 217 SER A O 1
ATOM 1498 N N . ILE A 1 196 ? 33.745 31.643 13.415 1.00 28.65 218 ILE A N 1
ATOM 1499 C CA . ILE A 1 196 ? 34.575 32.808 13.736 1.00 27.89 218 ILE A CA 1
ATOM 1500 C C . ILE A 1 196 ? 35.534 33.136 12.569 1.00 34.67 218 ILE A C 1
ATOM 1501 O O . ILE A 1 196 ? 36.383 34.036 12.694 1.00 36.25 218 ILE A O 1
ATOM 1506 N N . ALA A 1 197 ? 35.396 32.423 11.431 1.00 31.38 219 ALA A N 1
ATOM 1507 C CA . ALA A 1 197 ? 36.253 32.641 10.254 1.00 30.61 219 ALA A CA 1
ATOM 1508 C C . ALA A 1 197 ? 35.660 31.983 9.031 1.00 31.96 219 ALA A C 1
ATOM 1509 O O . ALA A 1 197 ? 34.936 31.014 9.199 1.00 30.96 219 ALA A O 1
ATOM 1511 N N . PRO A 1 198 ? 36.057 32.363 7.795 1.00 30.42 220 PRO A N 1
ATOM 1512 C CA . PRO A 1 198 ? 35.560 31.625 6.607 1.00 30.34 220 PRO A CA 1
ATOM 1513 C C . PRO A 1 198 ? 36.132 30.209 6.570 1.00 35.22 220 PRO A C 1
ATOM 1514 O O . PRO A 1 198 ? 37.084 29.911 7.302 1.00 33.50 220 PRO A O 1
ATOM 1518 N N . TYR A 1 199 ? 35.581 29.347 5.705 1.00 35.64 221 TYR A N 1
ATOM 1519 C CA . TYR A 1 199 ? 36.010 27.945 5.511 1.00 36.32 221 TYR A CA 1
ATOM 1520 C C . TYR A 1 199 ? 37.501 27.807 5.196 1.00 37.70 221 TYR A C 1
ATOM 1521 O O . TYR A 1 199 ? 38.094 26.815 5.593 1.00 36.48 221 TYR A O 1
ATOM 1530 N N . SER A 1 200 ? 38.113 28.790 4.500 1.00 34.45 222 SER A N 1
ATOM 1531 C CA . SER A 1 200 ? 39.554 28.780 4.200 1.00 34.87 222 SER A CA 1
ATOM 1532 C C . SER A 1 200 ? 40.425 28.651 5.479 1.00 38.08 222 SER A C 1
ATOM 1533 O O . SER A 1 200 ? 41.507 28.067 5.411 1.00 36.06 222 SER A O 1
ATOM 1536 N N . TYR A 1 201 ? 39.944 29.161 6.637 1.00 36.02 223 TYR A N 1
ATOM 1537 C CA . TYR A 1 201 ? 40.669 29.060 7.925 1.00 36.08 223 TYR A CA 1
ATOM 1538 C C . TYR A 1 201 ? 40.387 27.712 8.629 1.00 39.13 223 TYR A C 1
ATOM 1539 O O . TYR A 1 201 ? 40.869 27.488 9.737 1.00 39.11 223 TYR A O 1
ATOM 1548 N N . ALA A 1 202 ? 39.599 26.824 7.979 1.00 35.19 224 ALA A N 1
ATOM 1549 C CA . ALA A 1 202 ? 39.212 25.485 8.446 1.00 34.19 224 ALA A CA 1
ATOM 1550 C C . ALA A 1 202 ? 38.544 25.539 9.838 1.00 36.11 224 ALA A C 1
ATOM 1551 O O . ALA A 1 202 ? 37.526 26.217 10.007 1.00 34.83 224 ALA A O 1
ATOM 1553 N N . HIS A 1 203 ? 39.146 24.871 10.832 1.00 32.62 225 HIS A N 1
ATOM 1554 C CA . HIS A 1 203 ? 38.611 24.792 12.186 1.00 32.25 225 HIS A CA 1
ATOM 1555 C C . HIS A 1 203 ? 39.552 25.521 13.136 1.00 35.95 225 HIS A C 1
ATOM 1556 O O . HIS A 1 203 ? 40.493 24.890 13.622 1.00 36.45 225 HIS A O 1
ATOM 1563 N N . PRO A 1 204 ? 39.362 26.860 13.364 1.00 31.06 226 PRO A N 1
ATOM 1564 C CA . PRO A 1 204 ? 40.307 27.598 14.217 1.00 31.40 226 PRO A CA 1
ATOM 1565 C C . PRO A 1 204 ? 40.449 27.015 15.622 1.00 32.69 226 PRO A C 1
ATOM 1566 O O . PRO A 1 204 ? 39.472 26.555 16.226 1.00 29.63 226 PRO A O 1
ATOM 1570 N N . GLU A 1 205 ? 41.693 27.004 16.107 1.00 30.21 227 GLU A N 1
ATOM 1571 C CA . GLU A 1 205 ? 42.033 26.534 17.453 1.00 30.67 227 GLU A CA 1
ATOM 1572 C C . GLU A 1 205 ? 42.580 27.668 18.280 1.00 34.05 227 GLU A 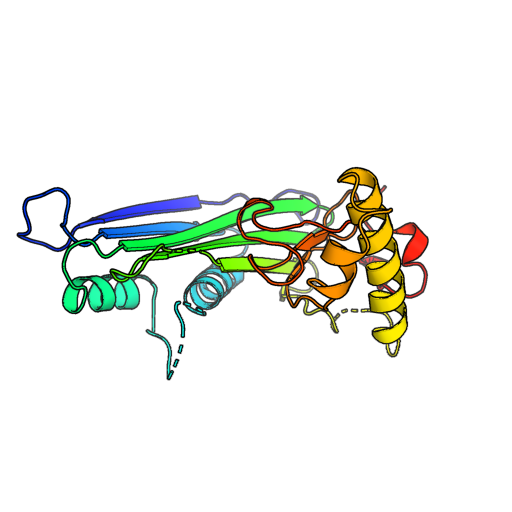C 1
ATOM 1573 O O . GLU A 1 205 ? 43.627 28.233 17.947 1.00 34.49 227 GLU A O 1
ATOM 1579 N N . LEU A 1 206 ? 41.839 28.005 19.347 1.00 30.58 228 LEU A N 1
ATOM 1580 C CA A LEU A 1 206 ? 42.225 29.014 20.324 0.50 30.74 228 LEU A CA 1
ATOM 1581 C CA B LEU A 1 206 ? 42.235 29.015 20.326 0.50 30.33 228 LEU A CA 1
ATOM 1582 C C . LEU A 1 206 ? 42.920 28.313 21.471 1.00 34.03 228 LEU A C 1
ATOM 1583 O O . LEU A 1 206 ? 42.500 27.204 21.849 1.00 31.71 228 LEU A O 1
ATOM 1592 N N . LYS A 1 207 ? 43.976 28.933 22.017 1.00 31.07 229 LYS A N 1
ATOM 1593 C CA . LYS A 1 207 ? 44.704 28.332 23.126 1.00 31.35 229 LYS A CA 1
ATOM 1594 C C . LYS A 1 207 ? 44.706 29.253 24.321 1.00 34.60 229 LYS A C 1
ATOM 1595 O O . LYS A 1 207 ? 45.204 30.389 24.230 1.00 35.80 229 LYS A O 1
ATOM 1601 N N . ILE A 1 208 ? 44.155 28.774 25.449 1.00 28.73 230 ILE A N 1
ATOM 1602 C CA . ILE A 1 208 ? 44.206 29.547 26.687 1.00 29.37 230 ILE A CA 1
ATOM 1603 C C . ILE A 1 208 ? 45.278 28.932 27.555 1.00 34.79 230 ILE A C 1
ATOM 1604 O O . ILE A 1 208 ? 45.128 27.775 27.954 1.00 34.14 230 ILE A O 1
ATOM 1609 N N . PRO A 1 209 ? 46.352 29.684 27.882 1.00 33.06 231 PRO A N 1
ATOM 1610 C CA . PRO A 1 209 ? 47.372 29.140 28.801 1.00 33.20 231 PRO A CA 1
ATOM 1611 C C . PRO A 1 209 ? 46.781 28.831 30.175 1.00 34.74 231 PRO A C 1
ATOM 1612 O O . PRO A 1 209 ? 46.038 29.653 30.709 1.00 33.81 231 PRO A O 1
ATOM 1616 N N . TYR A 1 210 ? 47.146 27.677 30.776 1.00 32.80 232 TYR A N 1
ATOM 1617 C CA . TYR A 1 210 ? 46.675 27.319 32.138 1.00 34.54 232 TYR A CA 1
ATOM 1618 C C . TYR A 1 210 ? 46.941 28.412 33.221 1.00 40.09 232 TYR A C 1
ATOM 1619 O O . TYR A 1 210 ? 46.046 28.606 34.036 1.00 39.31 232 TYR A O 1
ATOM 1628 N N . PRO A 1 211 ? 48.033 29.230 33.212 1.00 38.93 233 PRO A N 1
ATOM 1629 C CA . PRO A 1 211 ? 48.161 30.265 34.263 1.00 40.48 233 PRO A CA 1
ATOM 1630 C C . PRO A 1 211 ? 47.098 31.367 34.170 1.00 45.48 233 PRO A C 1
ATOM 1631 O O . PRO A 1 211 ? 46.886 32.075 35.158 1.00 46.39 233 PRO A O 1
ATOM 1635 N N . ARG A 1 212 ? 46.402 31.493 33.014 1.00 40.86 234 ARG A N 1
ATOM 1636 C CA . ARG A 1 212 ? 45.307 32.458 32.853 1.00 40.31 234 ARG A C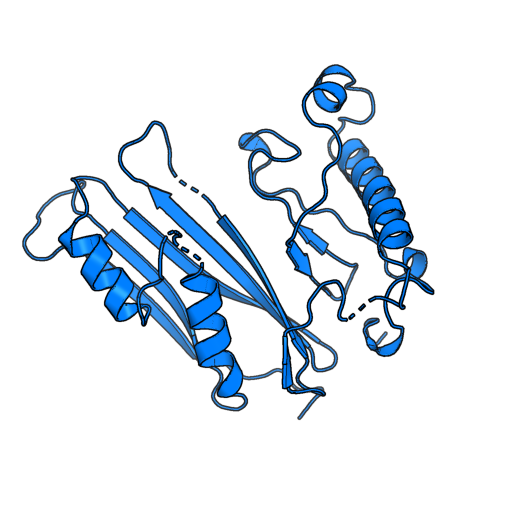A 1
ATOM 1637 C C . ARG A 1 212 ? 44.010 31.874 33.432 1.00 41.71 234 ARG A C 1
ATOM 1638 O O . ARG A 1 212 ? 42.997 32.584 33.526 1.00 41.34 234 ARG A O 1
ATOM 1646 N N . LEU A 1 213 ? 44.040 30.580 33.817 1.00 36.77 235 LEU A N 1
ATOM 1647 C CA . LEU A 1 213 ? 42.860 29.864 34.310 1.00 36.57 235 LEU A CA 1
ATOM 1648 C C . LEU A 1 213 ? 42.907 29.499 35.805 1.00 41.08 235 LEU A C 1
ATOM 1649 O O . LEU A 1 213 ? 42.111 28.665 36.242 1.00 40.79 235 LEU A O 1
ATOM 1654 N N . ASN A 1 214 ? 43.798 30.154 36.580 1.00 39.01 236 ASN A N 1
ATOM 1655 C CA . ASN A 1 214 ? 43.938 29.977 38.021 1.00 40.12 236 ASN A CA 1
ATOM 1656 C C . ASN A 1 214 ? 42.676 30.469 38.687 1.00 46.97 236 ASN A C 1
ATOM 1657 O O . ASN A 1 214 ? 42.339 31.648 38.547 1.00 51.08 236 ASN A O 1
ATOM 1662 N N . GLY A 1 215 ? 41.951 29.567 39.340 1.00 39.98 237 GLY A N 1
ATOM 1663 C CA . GLY A 1 215 ? 40.697 29.923 39.996 1.00 39.01 237 GLY A CA 1
ATOM 1664 C C . GLY A 1 215 ? 39.516 29.905 39.047 1.00 40.45 237 GLY A C 1
ATOM 1665 O O . GLY A 1 215 ? 38.413 30.305 39.426 1.00 39.21 237 GLY A O 1
ATOM 1666 N N . ILE A 1 216 ? 39.748 29.453 37.786 1.00 35.06 238 ILE A N 1
ATOM 1667 C CA . ILE A 1 216 ? 38.729 29.345 36.753 1.00 32.28 238 ILE A CA 1
ATOM 1668 C C . ILE A 1 216 ? 38.506 27.854 36.483 1.00 37.24 238 ILE A C 1
ATOM 1669 O O . ILE A 1 216 ? 37.396 27.359 36.666 1.00 37.75 238 ILE A O 1
ATOM 1674 N N . VAL A 1 217 ? 39.550 27.152 36.027 1.00 33.69 239 VAL A N 1
ATOM 1675 C CA . VAL A 1 217 ? 39.512 25.708 35.794 1.00 32.11 239 VAL A CA 1
ATOM 1676 C C . VAL A 1 217 ? 39.897 25.037 37.147 1.00 38.12 239 VAL A C 1
ATOM 1677 O O . VAL A 1 217 ? 40.736 25.570 37.859 1.00 38.37 239 VAL A O 1
ATOM 1681 N N . LYS A 1 218 ? 39.235 23.934 37.527 1.00 36.09 240 LYS A N 1
ATOM 1682 C CA . LYS A 1 218 ? 39.521 23.172 38.746 1.00 36.67 240 LYS A CA 1
ATOM 1683 C C . LYS A 1 218 ? 41.023 22.809 38.805 1.00 41.40 240 LYS A C 1
ATOM 1684 O O . LYS A 1 218 ? 41.562 22.362 37.799 1.00 39.13 240 LYS A O 1
ATOM 1690 N N . PRO A 1 219 ? 41.737 23.064 39.936 1.00 41.11 241 PRO A N 1
ATOM 1691 C CA . PRO A 1 219 ? 43.194 22.798 39.972 1.00 41.97 241 PRO A CA 1
ATOM 1692 C C . PRO A 1 219 ? 43.619 21.347 39.666 1.00 47.18 241 PRO A C 1
ATOM 1693 O O . PRO A 1 219 ? 44.693 21.142 39.102 1.00 46.37 241 PRO A O 1
ATOM 1697 N N . ASN A 1 220 ? 42.795 20.349 40.042 1.00 44.70 242 ASN A N 1
ATOM 1698 C CA . ASN A 1 220 ? 43.046 18.908 39.842 1.00 44.34 242 ASN A CA 1
ATOM 1699 C C . ASN A 1 220 ? 43.027 18.474 38.360 1.00 46.98 242 ASN A C 1
ATOM 1700 O O . ASN A 1 220 ? 43.380 17.328 38.056 1.00 47.67 242 ASN A O 1
ATOM 1705 N N . LEU A 1 221 ? 42.609 19.375 37.454 1.00 39.45 243 LEU A N 1
ATOM 1706 C CA . LEU A 1 221 ? 42.529 19.130 36.025 1.00 37.79 243 LEU A CA 1
ATOM 1707 C C . LEU A 1 221 ? 43.676 19.821 35.278 1.00 40.45 243 LEU A C 1
ATOM 1708 O O . LEU A 1 221 ? 43.776 19.681 34.054 1.00 38.75 243 LEU A O 1
ATOM 1713 N N . PHE A 1 222 ? 44.518 20.588 36.008 1.00 36.04 244 PHE A N 1
ATOM 1714 C CA . PHE A 1 222 ? 45.704 21.216 35.436 1.00 36.25 244 PHE A CA 1
ATOM 1715 C C . PHE A 1 222 ? 46.709 20.107 35.084 1.00 44.93 244 PHE A C 1
ATOM 1716 O O . PHE A 1 222 ? 46.744 19.073 35.767 1.00 45.17 244 PHE A O 1
ATOM 1724 N N . PRO A 1 223 ? 47.508 20.279 34.011 1.00 42.81 245 PRO A N 1
ATOM 1725 C CA . PRO A 1 223 ? 48.434 19.207 33.629 1.00 43.86 245 PRO A CA 1
ATOM 1726 C C . PRO A 1 223 ? 49.558 19.022 34.657 1.00 53.35 245 PRO A C 1
ATOM 1727 O O . PRO A 1 223 ? 49.967 19.973 35.347 1.00 51.61 245 PRO A O 1
ATOM 1731 N N . GLY A 1 224 ? 50.000 17.775 34.781 1.00 54.71 246 GLY A N 1
ATOM 1732 C CA . GLY A 1 224 ? 51.071 17.395 35.688 1.00 57.92 246 GLY A CA 1
ATOM 1733 C C . GLY A 1 224 ? 52.402 17.825 35.110 1.00 66.83 246 GLY A C 1
ATOM 1734 O O . GLY A 1 224 ? 52.900 17.203 34.165 1.00 66.80 246 GLY A O 1
ATOM 1735 N N . ARG A 1 225 ? 52.960 18.924 35.651 1.00 66.22 247 ARG A N 1
ATOM 1736 C CA . ARG A 1 225 ? 54.237 19.497 35.214 1.00 105.95 247 ARG A CA 1
ATOM 1737 C C . ARG A 1 225 ? 55.030 20.035 36.418 1.00 142.33 247 ARG A C 1
ATOM 1738 O O . ARG A 1 225 ? 54.976 19.465 37.509 1.00 104.99 247 ARG A O 1
#

Sequence (215 aa):
GLDDPLPTERLASEHLKPGCCQGEQCPLVNIDTLKFPDEPQLDPIVERALLETRTPLPASLAAYERQFLDSAEPGWSSYLQAKVREQHDGLVIIELSSYLFTGGAHGPGRGFINYDRRQHKVLSLQDLVPGQEEAFWKQAELAHKAWLLANKLDQDADFQKTWPFQQRTPHVALTFGAVTLKYDAYSIAPYSYAHPELLKIPYPRLNGIVKPNLFPGR

B-factor: mean 44.0, std 15.22, range [20.75, 142.33]

Solvent-accessible surface area: 12058 Å² total

CATH classification: 3.30.565.40 (+1 more: 3.90.640.20)

Radius of gyration: 19.43 Å; Cα contacts (8 Å, |Δi|>4): 383; chains: 1; bounding box: 39×49×51 Å